Protein AF-A0A1E4SYC9-F1 (afdb_monomer_lite)

Foldseek 3Di:
DDLCVVVVVLVVLLVVLVVVLVVLDLVVQCVVCVPDDSVVSVVVSVVVSVCSNVVSNVVVVVVCVVVVVSVVSSVVVVVVVVVVCCVVVCVPDDDDDDPPPPDPVVDDPVNVVVVVVVVVVVVVVVVVVVVVVVVVVVVVVVVVVVVVVVVVVVVVVVVVPPVVVVVVVVVVPPDPVVVVVVVVVVD

Radius of gyration: 47.05 Å; chains: 1; bounding box: 114×68×119 Å

InterPro domains:
  IPR007128 Nuclear MIS12/MIND complex subunit PMF1/Nnf1 [PF03980] (40-148)
  IPR007128 Nuclear MIS12/MIND complex subunit PMF1/Nnf1 [PTHR15459] (5-149)

Structure (mmCIF, N/CA/C/O backbone):
data_AF-A0A1E4SYC9-F1
#
_entry.id   AF-A0A1E4SYC9-F1
#
loop_
_atom_site.group_PDB
_atom_site.id
_atom_site.type_symbol
_atom_site.label_atom_id
_atom_site.label_alt_id
_atom_site.label_comp_id
_atom_site.label_asym_id
_atom_site.label_entity_id
_atom_site.label_seq_id
_atom_site.pdbx_PDB_ins_code
_atom_site.Cartn_x
_atom_site.Cartn_y
_atom_site.Cartn_z
_atom_site.occupancy
_atom_site.B_iso_or_equiv
_atom_site.auth_seq_id
_atom_site.auth_comp_id
_atom_site.auth_asym_id
_atom_site.auth_atom_id
_atom_site.pdbx_PDB_model_num
ATOM 1 N N . MET A 1 1 ? 12.824 -0.976 0.649 1.00 59.19 1 MET A N 1
ATOM 2 C CA . MET A 1 1 ? 11.800 0.059 0.850 1.00 59.19 1 MET A CA 1
ATOM 3 C C . MET A 1 1 ? 10.741 -0.484 1.787 1.00 59.19 1 MET A C 1
ATOM 5 O O . MET A 1 1 ? 10.406 -1.655 1.663 1.00 59.19 1 MET A O 1
ATOM 9 N N . THR A 1 2 ? 10.317 0.288 2.783 1.00 74.88 2 THR A N 1
ATOM 10 C CA . THR A 1 2 ? 9.379 -0.169 3.819 1.00 74.88 2 THR A CA 1
ATOM 11 C C . THR A 1 2 ? 8.027 0.484 3.606 1.00 74.88 2 THR A C 1
ATOM 13 O O . THR A 1 2 ? 7.901 1.685 3.822 1.00 74.88 2 THR A O 1
ATOM 16 N N . HIS A 1 3 ? 7.032 -0.311 3.223 1.00 86.38 3 HIS A N 1
ATOM 17 C CA . HIS A 1 3 ? 5.637 0.118 3.199 1.00 86.38 3 HIS A CA 1
ATOM 18 C C . HIS A 1 3 ? 5.125 0.177 4.638 1.00 86.38 3 HIS A C 1
ATOM 20 O O . HIS A 1 3 ? 5.130 -0.830 5.348 1.00 86.38 3 HIS A O 1
ATOM 26 N N . ILE A 1 4 ? 4.754 1.369 5.098 1.00 92.00 4 ILE A N 1
ATOM 27 C CA . ILE A 1 4 ? 4.404 1.615 6.506 1.00 92.00 4 I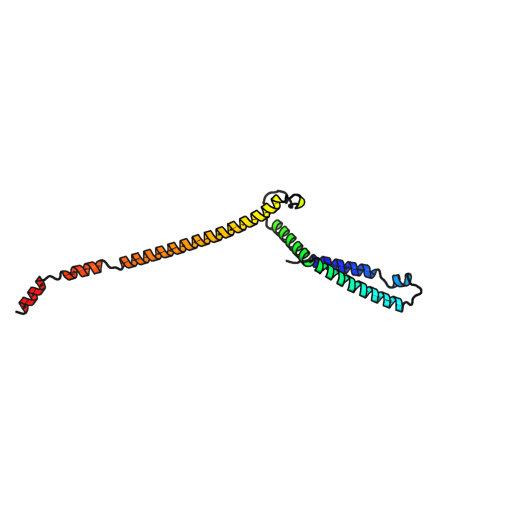LE A CA 1
ATOM 28 C C . ILE A 1 4 ? 2.983 2.142 6.665 1.00 92.00 4 ILE A C 1
ATOM 30 O O . ILE A 1 4 ? 2.400 2.020 7.746 1.00 92.00 4 ILE A O 1
ATOM 34 N N . ARG A 1 5 ? 2.404 2.730 5.612 1.00 91.31 5 ARG A N 1
ATOM 35 C CA . ARG A 1 5 ? 1.109 3.413 5.706 1.00 91.31 5 ARG A CA 1
ATOM 36 C C . ARG A 1 5 ? -0.053 2.462 5.869 1.00 91.31 5 ARG A C 1
ATOM 38 O O . ARG A 1 5 ? -0.898 2.719 6.723 1.00 91.31 5 ARG A O 1
ATOM 45 N N . PHE A 1 6 ? -0.102 1.385 5.089 1.00 94.69 6 PHE A N 1
ATOM 46 C CA . PHE A 1 6 ? -1.179 0.407 5.218 1.00 94.69 6 PHE A CA 1
ATOM 47 C C . PHE A 1 6 ? -1.168 -0.239 6.608 1.00 94.69 6 PHE A C 1
ATOM 49 O O . PHE A 1 6 ? -2.186 -0.238 7.295 1.00 94.69 6 PHE A O 1
ATOM 56 N N . ASP A 1 7 ? 0.004 -0.671 7.077 1.00 93.25 7 ASP A N 1
ATOM 57 C CA . ASP A 1 7 ? 0.173 -1.233 8.419 1.00 93.25 7 ASP A CA 1
ATOM 58 C C . ASP A 1 7 ? -0.198 -0.232 9.522 1.00 93.25 7 ASP A C 1
ATOM 60 O O . ASP A 1 7 ? -0.810 -0.596 10.528 1.00 93.25 7 ASP A O 1
ATOM 64 N N . GLY A 1 8 ? 0.174 1.041 9.360 1.00 94.38 8 GLY A N 1
ATOM 65 C CA . GLY A 1 8 ? -0.201 2.109 10.284 1.00 94.38 8 GLY A CA 1
ATOM 66 C C . GLY A 1 8 ? -1.711 2.350 10.314 1.00 94.38 8 GLY A C 1
ATOM 67 O O . GLY A 1 8 ? -2.295 2.488 11.391 1.00 94.38 8 GLY A O 1
ATOM 68 N N . PHE A 1 9 ? -2.347 2.351 9.145 1.00 94.44 9 PHE A N 1
ATOM 69 C CA . PHE A 1 9 ? -3.789 2.511 8.998 1.00 94.44 9 PHE A CA 1
ATOM 70 C C . PHE A 1 9 ? -4.559 1.345 9.629 1.00 94.44 9 PHE A C 1
ATOM 72 O O . PHE A 1 9 ? -5.467 1.574 10.430 1.00 94.44 9 PHE A O 1
ATOM 79 N N . ASP A 1 10 ? -4.150 0.105 9.355 1.00 94.62 10 ASP A N 1
ATOM 80 C CA . ASP A 1 10 ? -4.766 -1.086 9.940 1.00 94.62 10 ASP A CA 1
ATOM 81 C C . ASP A 1 10 ? -4.625 -1.107 11.471 1.00 94.62 10 ASP A C 1
ATOM 83 O O . ASP A 1 10 ? -5.594 -1.330 12.205 1.00 94.62 10 ASP A O 1
ATOM 87 N N . LYS A 1 11 ? -3.440 -0.768 11.994 1.00 94.94 11 LYS A N 1
ATOM 88 C CA . LYS A 1 11 ? -3.227 -0.627 13.444 1.00 94.94 11 LYS A CA 1
ATOM 89 C C . LYS A 1 11 ? -4.136 0.436 14.054 1.00 94.94 11 LYS A C 1
ATOM 91 O O . LYS A 1 11 ? -4.683 0.209 15.134 1.00 94.94 11 LYS A O 1
ATOM 96 N N . ALA A 1 12 ? -4.319 1.574 13.386 1.00 95.19 12 ALA A N 1
ATOM 97 C CA . ALA A 1 12 ? -5.196 2.639 13.860 1.00 95.19 12 ALA A CA 1
ATOM 98 C C . ALA A 1 12 ? -6.671 2.200 13.893 1.00 95.19 12 ALA A C 1
ATOM 100 O O . ALA A 1 12 ? -7.352 2.436 14.894 1.00 95.19 12 ALA A O 1
ATOM 101 N N . ALA A 1 13 ? -7.150 1.506 12.856 1.00 93.94 13 ALA A N 1
ATOM 102 C CA . ALA A 1 13 ? -8.512 0.971 12.796 1.00 93.94 13 ALA A CA 1
ATOM 103 C C . ALA A 1 13 ? -8.770 -0.076 13.896 1.00 93.94 13 ALA A C 1
ATOM 105 O O . ALA A 1 13 ? -9.768 -0.007 14.627 1.00 93.94 13 ALA A O 1
ATOM 106 N N . ASN A 1 14 ? -7.827 -1.001 14.085 1.00 93.81 14 ASN A N 1
ATOM 107 C CA . ASN A 1 14 ? -7.877 -1.996 15.155 1.00 93.81 14 ASN A CA 1
ATOM 108 C C . ASN A 1 14 ? -7.869 -1.339 16.540 1.00 93.81 14 ASN A C 1
ATOM 110 O O . ASN A 1 14 ? -8.665 -1.695 17.413 1.00 93.81 14 ASN A O 1
ATOM 114 N N . TYR A 1 15 ? -7.011 -0.339 16.743 1.00 94.81 15 TYR A N 1
ATOM 115 C CA . TYR A 1 15 ? -6.951 0.405 17.994 1.00 94.81 15 TYR A CA 1
ATOM 116 C C . TYR A 1 15 ? -8.263 1.142 18.289 1.00 94.81 15 TYR A C 1
ATOM 118 O O . TYR A 1 15 ? -8.784 1.024 19.399 1.00 94.81 15 TYR A O 1
ATOM 126 N N . ALA A 1 16 ? -8.830 1.849 17.308 1.00 94.12 16 ALA A N 1
ATOM 127 C CA . ALA A 1 16 ? -10.107 2.545 17.458 1.00 94.12 16 ALA A CA 1
ATOM 128 C C . ALA A 1 16 ? -11.228 1.575 17.861 1.00 94.12 16 ALA A C 1
ATOM 130 O O . ALA A 1 16 ? -11.942 1.828 18.830 1.00 94.12 16 ALA A O 1
ATOM 131 N N . THR A 1 17 ? -11.299 0.413 17.208 1.00 93.38 17 THR A N 1
ATOM 132 C CA . THR A 1 17 ? -12.269 -0.646 17.531 1.00 93.38 17 THR A CA 1
ATOM 133 C C . THR A 1 17 ? -12.130 -1.122 18.975 1.00 93.38 17 THR A C 1
ATOM 135 O O . THR A 1 17 ? -13.120 -1.224 19.699 1.00 93.38 17 THR A O 1
ATOM 138 N N . LEU A 1 18 ? -10.900 -1.364 19.438 1.00 92.12 18 LEU A N 1
ATOM 139 C CA . LEU A 1 18 ? -10.650 -1.763 20.825 1.00 92.12 18 LEU A CA 1
ATOM 140 C C . LEU A 1 18 ? -11.066 -0.676 21.823 1.00 92.12 18 LEU A C 1
ATOM 142 O O . LEU A 1 18 ? -11.602 -1.003 22.880 1.00 92.12 18 LEU A O 1
ATOM 146 N N . GLN A 1 19 ? -10.842 0.601 21.511 1.00 93.94 19 GLN A N 1
ATOM 147 C CA . GLN A 1 19 ? -11.263 1.703 22.381 1.00 93.94 19 GLN A CA 1
ATOM 148 C C . GLN A 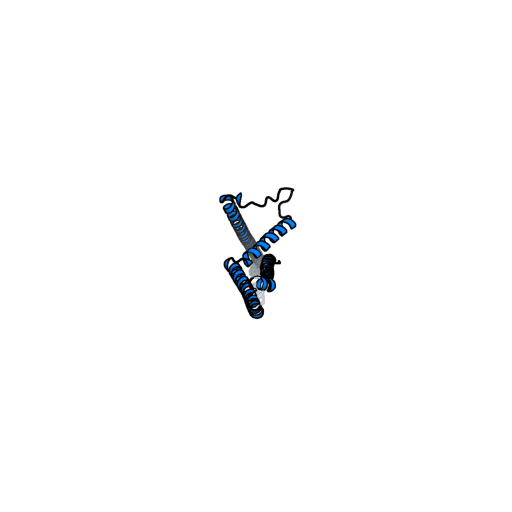1 19 ? -12.787 1.845 22.434 1.00 93.94 19 GLN A C 1
ATOM 150 O O . GLN A 1 19 ? -13.336 2.041 23.517 1.00 93.94 19 GLN A O 1
ATOM 155 N N . THR A 1 20 ? -13.484 1.662 21.312 1.00 92.06 20 THR A N 1
ATOM 156 C CA . THR A 1 20 ? -14.953 1.630 21.279 1.00 92.06 20 THR A CA 1
ATOM 157 C C . THR A 1 20 ? -15.502 0.467 22.103 1.00 92.06 20 THR A C 1
ATOM 159 O O . THR A 1 20 ? -16.408 0.653 22.911 1.00 92.06 20 THR A O 1
ATOM 162 N N . ILE A 1 21 ? -14.917 -0.724 21.966 1.00 91.56 21 ILE A N 1
ATOM 163 C CA . ILE A 1 21 ? -15.329 -1.916 22.717 1.00 91.56 21 ILE A CA 1
ATOM 164 C C . ILE A 1 21 ? -15.122 -1.734 24.225 1.00 91.56 21 ILE A C 1
ATOM 166 O O . ILE A 1 21 ? -15.968 -2.156 25.006 1.00 91.56 21 ILE A O 1
ATOM 170 N N . LYS A 1 22 ? -14.044 -1.069 24.659 1.00 88.94 22 LYS A N 1
ATOM 171 C CA . LYS A 1 22 ? -13.796 -0.802 26.089 1.00 88.94 22 LYS A CA 1
ATOM 172 C C . LYS A 1 22 ? -14.908 0.008 26.757 1.00 88.94 22 LYS A C 1
ATOM 174 O O . LYS A 1 22 ? -15.126 -0.157 27.954 1.00 88.94 22 LYS A O 1
ATOM 179 N N . GLN A 1 23 ? -15.612 0.856 26.007 1.00 88.06 23 GLN A N 1
ATOM 180 C CA . GLN A 1 23 ? -16.752 1.615 26.529 1.00 88.06 23 GLN A CA 1
ATOM 181 C C . GLN A 1 23 ? -17.976 0.725 26.798 1.00 88.06 23 GLN A C 1
ATOM 183 O O . GLN A 1 23 ? -18.811 1.059 27.637 1.00 88.06 23 GLN A O 1
ATOM 188 N N . LEU A 1 24 ? -18.068 -0.444 26.153 1.00 86.00 24 LEU A N 1
ATOM 189 C CA . LEU A 1 24 ? -19.118 -1.445 26.373 1.00 86.00 24 LEU A CA 1
ATOM 190 C C . LEU A 1 24 ? -18.813 -2.314 27.601 1.00 86.00 24 LEU A C 1
ATOM 192 O O . LEU A 1 24 ? -18.846 -3.542 27.544 1.00 86.00 24 LEU A O 1
ATOM 196 N N . SER A 1 25 ? -18.489 -1.675 28.722 1.00 87.81 25 SER A N 1
ATOM 197 C CA . SER A 1 25 ? -18.121 -2.378 29.946 1.00 87.81 25 SER A CA 1
ATOM 198 C C . SER A 1 25 ? -19.329 -3.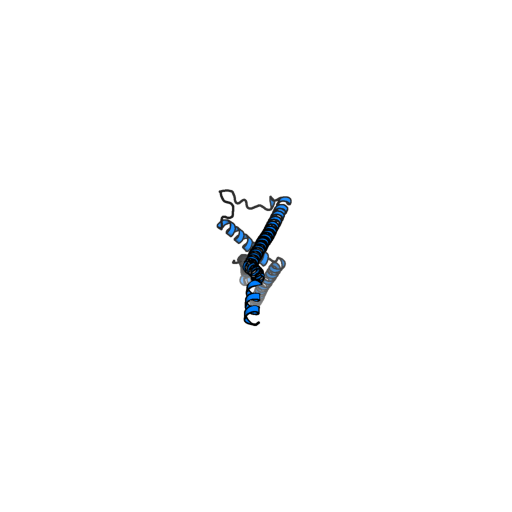042 30.619 1.00 87.81 25 SER A C 1
ATOM 200 O O . SER A 1 25 ? -20.465 -2.562 30.535 1.00 87.81 25 SER A O 1
ATOM 202 N N . LEU A 1 26 ? -19.078 -4.128 31.355 1.00 88.69 26 LEU A N 1
ATOM 203 C CA . LEU A 1 26 ? -20.121 -4.824 32.109 1.00 88.69 26 LEU A CA 1
ATOM 204 C C . LEU A 1 26 ? -20.799 -3.918 33.153 1.00 88.69 26 LEU A C 1
ATOM 206 O O . LEU A 1 26 ? -21.991 -4.073 33.412 1.00 88.69 26 LEU A O 1
ATOM 210 N N . SER A 1 27 ? -20.079 -2.962 33.749 1.00 89.50 27 SER A N 1
ATOM 211 C CA . SER A 1 27 ? -20.667 -2.014 34.708 1.00 89.50 27 SER A CA 1
ATOM 212 C C . SER A 1 27 ? -21.679 -1.087 34.036 1.00 89.50 27 SER A C 1
ATOM 214 O O . SER A 1 27 ? -22.761 -0.878 34.584 1.00 89.50 27 SER A O 1
ATOM 216 N N . THR A 1 28 ? -21.382 -0.614 32.822 1.00 87.25 28 THR A N 1
ATOM 217 C CA . THR A 1 28 ? -22.326 0.157 32.004 1.00 87.25 28 THR A CA 1
ATOM 218 C C . THR A 1 28 ? -23.580 -0.670 31.716 1.00 87.25 28 THR A C 1
ATOM 220 O O . THR A 1 28 ? -24.691 -0.206 31.963 1.00 87.25 28 THR A O 1
ATOM 223 N N . PHE A 1 29 ? -23.425 -1.937 31.319 1.00 88.50 29 PHE A N 1
ATOM 224 C CA . PHE A 1 29 ? -24.557 -2.845 31.087 1.00 88.50 29 PHE A CA 1
ATOM 225 C C . PHE A 1 29 ? -25.415 -3.060 32.339 1.00 88.50 29 PHE A C 1
ATOM 227 O O . PHE A 1 29 ? -26.638 -2.959 32.266 1.00 88.50 29 PHE A O 1
ATOM 234 N N . LYS A 1 30 ? -24.794 -3.290 33.500 1.00 91.25 30 LYS A N 1
ATOM 235 C CA . LYS A 1 30 ? -25.511 -3.433 34.777 1.00 91.25 30 LYS A CA 1
ATOM 236 C C . LYS A 1 30 ? -26.287 -2.173 35.157 1.00 91.25 30 LYS A C 1
ATOM 238 O O . LYS A 1 30 ? -27.399 -2.286 35.659 1.00 91.25 30 LYS A O 1
ATOM 243 N N . SER A 1 31 ? -25.730 -0.987 34.899 1.00 91.19 31 SER A N 1
ATOM 244 C CA . SER A 1 31 ? -26.423 0.278 35.176 1.00 91.19 31 SER A CA 1
ATOM 245 C C . SER A 1 31 ? -27.640 0.507 34.276 1.00 91.19 31 SER A C 1
ATOM 247 O O . SER A 1 31 ? -28.648 1.032 34.740 1.00 91.19 31 SER A O 1
ATOM 249 N N . CYS A 1 32 ? -27.577 0.077 33.012 1.00 91.12 32 CYS A N 1
ATOM 250 C CA . CYS A 1 32 ? -28.678 0.223 32.059 1.00 91.12 32 CYS A CA 1
ATOM 251 C C . CYS A 1 32 ? -29.764 -0.852 32.225 1.00 91.12 32 CYS A C 1
ATOM 253 O O . CYS A 1 32 ? -30.922 -0.598 31.904 1.00 91.12 32 CYS A O 1
ATOM 255 N N . TYR A 1 33 ? -29.407 -2.035 32.734 1.00 92.62 33 TYR A N 1
ATOM 256 C CA . TYR A 1 33 ? -30.307 -3.185 32.865 1.00 92.62 33 TYR A CA 1
ATOM 257 C C . TYR A 1 33 ? -30.301 -3.774 34.290 1.00 92.62 33 TYR A C 1
ATOM 259 O O . TYR A 1 33 ? -29.966 -4.945 34.472 1.00 92.62 33 TYR A O 1
ATOM 267 N N . PRO A 1 34 ? -30.700 -3.004 35.321 1.00 91.50 34 PRO A N 1
ATOM 268 C CA . PRO A 1 34 ? -30.537 -3.399 36.725 1.00 91.50 34 PRO A CA 1
ATOM 269 C C . PRO A 1 34 ? -31.392 -4.604 37.153 1.00 91.50 34 PRO A C 1
ATOM 271 O O . PRO A 1 34 ? -31.096 -5.238 38.160 1.00 91.50 34 PRO A O 1
ATOM 274 N N . PHE A 1 35 ? -32.452 -4.925 36.407 1.00 93.50 35 PHE A N 1
ATOM 275 C CA . PHE A 1 35 ? -33.389 -6.006 36.736 1.00 93.50 35 PHE A CA 1
ATOM 276 C C . PHE A 1 35 ? -33.008 -7.367 36.131 1.00 93.50 35 PHE A C 1
ATOM 278 O O . PHE A 1 35 ? -33.679 -8.362 36.398 1.00 93.50 35 PHE A O 1
ATOM 285 N N . ILE A 1 36 ? -31.965 -7.423 35.297 1.00 91.88 36 ILE A N 1
ATOM 286 C CA . ILE A 1 36 ? -31.512 -8.661 34.650 1.00 91.88 36 ILE A CA 1
ATOM 287 C C . ILE A 1 36 ? -30.421 -9.315 35.505 1.00 91.88 36 ILE A C 1
ATOM 289 O O . ILE A 1 36 ? -29.601 -8.635 36.122 1.00 91.88 36 ILE A O 1
ATOM 293 N N . ASN A 1 37 ? -30.392 -10.652 35.527 1.00 93.19 37 ASN A N 1
ATOM 294 C CA . ASN A 1 37 ? -29.324 -11.403 36.183 1.00 93.19 37 ASN A CA 1
ATOM 295 C C . ASN A 1 37 ? -27.944 -10.995 35.620 1.00 93.19 37 ASN A C 1
ATOM 297 O O . ASN A 1 37 ? -27.730 -10.944 34.407 1.00 93.19 37 ASN A O 1
ATOM 301 N N . THR A 1 38 ? -27.001 -10.739 36.530 1.00 90.31 38 THR A N 1
ATOM 302 C CA . THR A 1 38 ? -25.602 -10.422 36.226 1.00 90.31 38 THR A CA 1
ATOM 303 C C . THR A 1 38 ? -24.934 -11.460 35.325 1.00 90.31 38 THR A C 1
ATOM 305 O O . THR A 1 38 ? -24.219 -11.060 34.410 1.00 90.31 38 THR A O 1
ATOM 308 N N . ASP A 1 39 ? -25.180 -12.753 35.535 1.00 91.38 39 ASP A N 1
ATOM 309 C CA . ASP A 1 39 ? -24.543 -13.823 34.756 1.00 91.38 39 ASP A CA 1
ATOM 310 C C . ASP A 1 39 ? -25.008 -13.788 33.295 1.00 91.38 39 ASP A C 1
ATOM 312 O O . ASP A 1 39 ? -24.207 -13.876 32.366 1.00 91.38 39 ASP A O 1
ATOM 316 N N . THR A 1 40 ? -26.306 -13.555 33.082 1.00 92.00 40 THR A N 1
ATOM 317 C CA . THR A 1 40 ? -26.890 -13.387 31.745 1.00 92.00 40 THR A CA 1
ATOM 318 C C . THR A 1 40 ? -26.352 -12.135 31.051 1.00 92.00 40 THR A C 1
ATOM 320 O O . THR A 1 40 ? -26.038 -12.175 29.863 1.00 92.00 40 THR A O 1
ATOM 323 N N . LEU A 1 41 ? -26.211 -11.025 31.784 1.00 92.06 41 LEU A N 1
ATOM 324 C CA . LEU A 1 41 ? -25.629 -9.792 31.247 1.00 92.06 41 LEU A CA 1
ATOM 325 C C . LEU A 1 41 ? -24.152 -9.956 30.889 1.00 92.06 41 LEU A C 1
ATOM 327 O O . LEU A 1 41 ? -23.710 -9.400 29.888 1.00 92.06 41 LEU A O 1
ATOM 331 N N . GLN A 1 42 ? -23.392 -10.704 31.687 1.00 92.94 42 GLN A N 1
ATOM 332 C CA . GLN A 1 42 ? -21.984 -10.974 31.423 1.00 92.94 42 GLN A CA 1
ATOM 333 C C . GLN A 1 42 ? -21.806 -11.830 30.170 1.00 92.94 42 GLN A C 1
ATOM 335 O O . GLN A 1 42 ? -20.979 -11.497 29.322 1.00 92.94 42 GLN A O 1
ATOM 340 N N . GLU A 1 43 ? -22.612 -12.878 30.018 1.00 92.94 43 GLU A N 1
ATOM 341 C CA . GLU A 1 43 ? -22.593 -13.717 28.822 1.00 92.94 43 GLU A CA 1
ATOM 342 C C . GLU A 1 43 ? -22.944 -12.907 27.565 1.00 92.94 43 GLU A C 1
ATOM 344 O O . GLU A 1 43 ? -22.205 -12.919 26.580 1.00 92.94 43 GLU A O 1
ATOM 349 N N . LEU A 1 44 ? -24.011 -12.104 27.623 1.00 92.50 44 LEU A N 1
ATOM 350 C CA . LEU A 1 44 ? -24.422 -11.253 26.505 1.00 92.50 44 LEU A CA 1
ATOM 351 C C . LEU A 1 44 ? -23.373 -10.180 26.175 1.00 92.50 44 LEU A C 1
ATOM 353 O O . LEU A 1 44 ? -23.110 -9.914 25.002 1.00 92.50 44 LEU A O 1
ATOM 357 N N . ASN A 1 45 ? -22.741 -9.584 27.188 1.00 92.81 45 ASN A N 1
ATOM 358 C CA . ASN A 1 45 ? -21.665 -8.615 26.997 1.00 92.81 45 ASN A CA 1
ATOM 359 C C . ASN A 1 45 ? -20.452 -9.256 26.304 1.00 92.81 45 ASN A C 1
ATOM 361 O O . ASN A 1 45 ? -19.948 -8.701 25.330 1.00 92.81 45 ASN A O 1
ATOM 365 N N . ASN A 1 46 ? -20.039 -10.453 26.725 1.00 93.12 46 ASN A N 1
ATOM 366 C CA . ASN A 1 46 ? -18.942 -11.191 26.095 1.00 93.12 46 ASN A CA 1
ATOM 367 C C . ASN A 1 46 ? -19.246 -11.553 24.635 1.00 93.12 46 ASN A C 1
ATOM 369 O O . ASN A 1 46 ? -18.389 -11.380 23.759 1.00 93.12 46 ASN A O 1
ATOM 373 N N . GLN A 1 47 ? -20.467 -12.018 24.356 1.00 93.88 47 GLN A N 1
ATOM 374 C CA . GLN A 1 47 ? -20.915 -12.324 22.996 1.00 93.88 47 GLN A CA 1
ATOM 375 C C . GLN A 1 47 ? -20.917 -11.074 22.118 1.00 93.88 47 GLN A C 1
ATOM 377 O O . GLN A 1 47 ? -20.385 -11.105 21.009 1.00 93.88 47 GLN A O 1
ATOM 382 N N . LEU A 1 48 ? -21.436 -9.954 22.627 1.00 93.38 48 LEU A N 1
ATOM 383 C CA . LEU A 1 48 ? -21.452 -8.684 21.909 1.00 93.38 48 LEU A CA 1
ATOM 384 C C . LEU A 1 48 ? -20.036 -8.186 21.603 1.00 93.38 48 LEU A C 1
ATOM 386 O O . LEU A 1 48 ? -19.759 -7.797 20.470 1.00 93.38 48 LEU A O 1
ATOM 390 N N . ILE A 1 49 ? -19.132 -8.222 22.586 1.00 93.69 49 ILE A N 1
ATOM 391 C CA . ILE A 1 49 ? -17.729 -7.824 22.416 1.00 93.69 49 ILE A CA 1
ATOM 392 C C . ILE A 1 49 ? -17.059 -8.676 21.334 1.00 93.69 49 ILE A C 1
ATOM 394 O O . ILE A 1 49 ? -16.401 -8.144 20.437 1.00 93.69 49 ILE A O 1
ATOM 398 N N . THR A 1 50 ? -17.251 -9.994 21.396 1.00 93.38 50 THR A N 1
ATOM 399 C CA . THR A 1 50 ? -16.668 -10.944 20.440 1.00 93.38 50 THR A CA 1
ATOM 400 C C . THR A 1 50 ? -17.211 -10.714 19.035 1.00 93.38 50 THR A C 1
ATOM 402 O O . THR A 1 50 ? -16.439 -10.609 18.080 1.00 93.38 50 THR A O 1
ATOM 405 N N . PHE A 1 51 ? -18.531 -10.569 18.915 1.00 94.44 51 PHE A N 1
ATOM 406 C CA . PHE A 1 51 ? -19.208 -10.298 17.655 1.00 94.44 51 PHE A CA 1
ATOM 407 C C . PHE A 1 51 ? -18.733 -8.984 17.035 1.00 94.44 51 PHE A C 1
ATOM 409 O O . PHE A 1 51 ? -18.295 -8.980 15.887 1.00 94.44 51 PHE A O 1
ATOM 416 N N . MET A 1 52 ? -18.746 -7.887 17.798 1.00 93.31 52 MET A N 1
ATOM 417 C CA . MET A 1 52 ? -18.323 -6.568 17.319 1.00 93.31 52 MET A CA 1
ATOM 418 C C . MET A 1 52 ? -16.867 -6.583 16.865 1.00 93.31 52 MET A C 1
ATOM 420 O O . MET A 1 52 ? -16.563 -6.057 15.797 1.00 93.31 52 MET A O 1
ATOM 424 N N . LYS A 1 53 ? -15.971 -7.226 17.622 1.00 93.62 53 LYS A N 1
ATOM 425 C CA . LYS A 1 53 ? -14.560 -7.343 17.241 1.00 93.62 53 LYS A CA 1
ATOM 426 C C . LYS A 1 53 ? -14.396 -8.122 15.938 1.00 93.62 53 LYS A C 1
ATOM 428 O O . LYS A 1 53 ? -13.747 -7.633 15.019 1.00 93.62 53 LYS A O 1
ATOM 433 N N . SER A 1 54 ? -14.993 -9.311 15.853 1.00 93.62 54 SER A N 1
ATOM 434 C CA . SER A 1 54 ? -14.865 -10.177 14.679 1.00 93.62 54 SER A CA 1
ATOM 435 C C . SER A 1 54 ? -15.463 -9.527 13.436 1.00 93.62 54 SER A C 1
ATOM 437 O O . SER A 1 54 ? -14.809 -9.479 12.398 1.00 93.62 54 SER A O 1
ATOM 439 N N . LYS A 1 55 ? -16.687 -8.999 13.540 1.00 95.25 55 LYS A N 1
ATOM 440 C CA . LYS A 1 55 ? -17.383 -8.408 12.398 1.00 95.25 55 LYS A CA 1
ATOM 441 C C . LYS A 1 55 ? -16.755 -7.104 11.943 1.00 95.25 55 LYS A C 1
ATOM 443 O O . LYS A 1 55 ? -16.677 -6.891 10.742 1.00 95.25 55 LYS A O 1
ATOM 448 N N . SER A 1 56 ? -16.256 -6.268 12.852 1.00 94.31 56 SER A N 1
ATOM 449 C CA . SER A 1 56 ? -15.566 -5.036 12.445 1.00 94.31 56 SER A CA 1
ATOM 450 C C . SER A 1 56 ? -14.303 -5.349 11.644 1.00 94.31 56 SER A C 1
ATOM 452 O O . SER A 1 56 ? -14.125 -4.796 10.566 1.00 94.31 56 SER A O 1
ATOM 454 N N . ILE A 1 57 ? -13.470 -6.285 12.117 1.00 92.44 57 ILE A N 1
ATOM 455 C CA . ILE A 1 57 ? -12.242 -6.694 11.410 1.00 92.44 57 ILE A CA 1
ATOM 456 C C . ILE A 1 57 ? -12.573 -7.297 10.039 1.00 92.44 57 ILE A C 1
ATOM 458 O O . ILE A 1 57 ? -11.952 -6.940 9.043 1.00 92.44 57 ILE A O 1
ATOM 462 N N . GLU A 1 58 ? -13.575 -8.175 9.971 1.00 95.38 58 GLU A N 1
ATOM 463 C CA . GLU A 1 58 ? -14.039 -8.767 8.712 1.00 95.38 58 GLU A CA 1
ATOM 464 C C . GLU A 1 58 ? -14.488 -7.692 7.713 1.00 95.38 58 GLU A C 1
ATOM 466 O O . GLU A 1 58 ? -14.064 -7.704 6.561 1.00 95.38 58 GLU A O 1
ATOM 471 N N . GLN A 1 59 ? -15.296 -6.727 8.158 1.00 95.06 59 GLN A N 1
ATOM 472 C CA . GLN A 1 59 ? -15.775 -5.644 7.300 1.00 95.06 59 GLN A CA 1
ATOM 473 C C . GLN A 1 59 ? -14.650 -4.701 6.863 1.00 95.06 59 GLN A C 1
ATOM 475 O O . GLN A 1 59 ? -14.637 -4.268 5.713 1.00 95.06 59 GLN A O 1
ATOM 480 N N . PHE A 1 60 ? -13.680 -4.405 7.731 1.00 95.38 60 PHE A N 1
ATOM 481 C CA . PHE A 1 60 ? -12.514 -3.619 7.333 1.00 95.38 60 PHE A CA 1
ATOM 482 C C . PHE A 1 60 ? -11.699 -4.326 6.256 1.00 95.38 60 PHE A C 1
ATOM 484 O O . PHE A 1 60 ? -11.389 -3.701 5.247 1.00 95.38 60 PHE A O 1
ATOM 491 N N . ASN A 1 61 ? -11.432 -5.624 6.413 1.00 93.94 61 ASN A N 1
ATOM 492 C CA . ASN A 1 61 ? -10.698 -6.394 5.410 1.00 93.94 61 ASN A CA 1
ATOM 493 C C . ASN A 1 61 ? -11.410 -6.391 4.053 1.00 93.94 61 ASN A C 1
ATOM 495 O O . ASN A 1 61 ? -10.765 -6.147 3.036 1.00 93.94 61 ASN A O 1
ATOM 499 N N . LEU A 1 62 ? -12.736 -6.560 4.037 1.00 96.12 62 LEU A N 1
ATOM 500 C CA . LEU A 1 62 ? -13.523 -6.453 2.805 1.00 96.12 62 LEU A CA 1
ATOM 501 C C . LEU A 1 62 ? -13.370 -5.073 2.153 1.00 96.12 62 LEU A C 1
ATOM 503 O O . LEU A 1 62 ? -13.098 -4.983 0.961 1.00 96.12 62 LEU A O 1
ATOM 507 N N . ILE A 1 63 ? -13.454 -3.991 2.931 1.00 95.00 63 ILE A N 1
ATOM 508 C CA . ILE A 1 63 ? -13.253 -2.627 2.416 1.00 95.00 63 ILE A CA 1
ATOM 509 C C . ILE A 1 63 ? -11.830 -2.442 1.868 1.00 95.00 63 ILE A C 1
ATOM 511 O O . ILE A 1 63 ? -11.638 -1.759 0.856 1.00 95.00 63 ILE A O 1
ATOM 515 N N . TYR A 1 64 ? -10.823 -3.015 2.533 1.00 96.00 64 TYR A N 1
ATOM 516 C CA . TYR A 1 64 ? -9.430 -2.929 2.097 1.00 96.00 64 TYR A CA 1
ATOM 517 C C . TYR A 1 64 ? -9.236 -3.611 0.742 1.00 96.00 64 TYR A C 1
ATOM 519 O O . TYR A 1 64 ? -8.574 -3.038 -0.127 1.00 96.00 64 TYR A O 1
ATOM 527 N N . GLU A 1 65 ? -9.840 -4.785 0.553 1.00 95.75 65 GLU A N 1
ATOM 528 C CA . GLU A 1 65 ? -9.819 -5.537 -0.703 1.00 95.75 65 GLU A CA 1
ATOM 529 C C . GLU A 1 65 ? -10.609 -4.819 -1.803 1.00 95.75 65 GLU A C 1
ATOM 531 O O . GLU A 1 65 ? -10.054 -4.525 -2.860 1.00 95.75 65 GLU A O 1
ATOM 536 N N . GLU A 1 66 ? -11.861 -4.432 -1.545 1.00 96.25 66 GLU A N 1
ATOM 537 C CA . GLU A 1 66 ? -12.725 -3.747 -2.518 1.00 96.25 66 GLU A CA 1
ATOM 538 C C . GLU A 1 66 ? -12.086 -2.473 -3.079 1.00 96.25 66 GLU A C 1
ATOM 540 O O . GLU A 1 66 ? -12.221 -2.152 -4.263 1.00 96.25 66 GLU A O 1
ATOM 545 N N . ARG A 1 67 ? -11.381 -1.717 -2.231 1.00 94.19 67 ARG A N 1
ATOM 546 C CA . ARG A 1 67 ? -10.748 -0.453 -2.631 1.00 94.19 67 ARG A CA 1
ATOM 547 C C . ARG A 1 67 ? -9.308 -0.608 -3.101 1.00 94.19 67 ARG A C 1
ATOM 549 O O . ARG A 1 67 ? -8.732 0.403 -3.529 1.00 94.19 67 ARG A O 1
ATOM 556 N N . ASN A 1 68 ? -8.753 -1.820 -3.037 1.00 94.06 68 ASN A N 1
ATOM 557 C CA . ASN A 1 68 ? -7.331 -2.110 -3.223 1.00 94.06 68 ASN A CA 1
ATOM 558 C C . ASN A 1 68 ? -6.455 -1.160 -2.393 1.00 94.06 68 ASN A C 1
ATOM 560 O O . ASN A 1 68 ? -5.512 -0.548 -2.894 1.00 94.06 68 ASN A O 1
ATOM 564 N N . LEU A 1 69 ? -6.828 -0.967 -1.126 1.00 93.81 69 LEU A N 1
ATOM 565 C CA . LEU A 1 69 ? -6.264 0.086 -0.286 1.00 93.81 69 LEU A CA 1
ATOM 566 C C . LEU A 1 69 ? -4.776 -0.137 -0.018 1.00 93.81 69 LEU A C 1
ATOM 568 O O . LEU A 1 69 ? -4.013 0.823 -0.030 1.00 93.81 69 LEU A O 1
ATOM 572 N N . LYS A 1 70 ? -4.376 -1.398 0.173 1.00 93.25 70 LYS A N 1
ATOM 573 C CA . LYS A 1 70 ? -2.978 -1.774 0.379 1.00 93.25 70 LYS A CA 1
ATOM 574 C C . LYS A 1 70 ? -2.104 -1.316 -0.784 1.00 93.25 70 LYS A C 1
ATOM 576 O O . LYS A 1 70 ? -1.219 -0.503 -0.580 1.00 93.25 70 LYS A O 1
ATOM 581 N N . LEU A 1 71 ? -2.447 -1.734 -2.002 1.00 93.50 71 LEU A N 1
ATOM 582 C CA . LEU A 1 71 ? -1.714 -1.357 -3.210 1.00 93.50 71 LEU A CA 1
ATOM 583 C C . LEU A 1 71 ? -1.609 0.165 -3.364 1.00 93.50 71 LEU A C 1
ATOM 585 O O . LEU A 1 71 ? -0.526 0.674 -3.600 1.00 93.50 71 LEU A O 1
ATOM 589 N N . LYS A 1 72 ? -2.700 0.908 -3.150 1.00 94.38 72 LYS A N 1
ATOM 590 C CA . LYS A 1 72 ? -2.682 2.376 -3.279 1.00 94.38 72 LYS A CA 1
ATOM 591 C C . LYS A 1 72 ? -1.829 3.076 -2.224 1.00 94.38 72 LYS A C 1
ATOM 593 O O . LYS A 1 72 ? -1.254 4.123 -2.502 1.00 94.38 72 LYS A O 1
ATOM 598 N N . LEU A 1 73 ? -1.812 2.562 -0.995 1.00 93.25 73 LEU A N 1
ATOM 599 C CA . LEU A 1 73 ? -0.993 3.126 0.077 1.00 93.25 73 LEU A CA 1
ATOM 600 C C . LEU A 1 73 ? 0.479 2.745 -0.084 1.00 93.25 73 LEU A C 1
ATOM 602 O O . LEU A 1 73 ? 1.333 3.574 0.218 1.00 93.25 73 LEU A O 1
ATOM 606 N N . ASP A 1 74 ? 0.755 1.552 -0.604 1.00 93.56 74 ASP A N 1
ATOM 607 C CA . ASP A 1 74 ? 2.102 1.102 -0.948 1.00 93.56 74 ASP A CA 1
ATOM 608 C C . ASP A 1 74 ? 2.656 1.943 -2.114 1.00 93.56 74 ASP A C 1
ATOM 610 O O . ASP A 1 74 ? 3.740 2.503 -1.990 1.00 93.56 74 ASP A O 1
ATOM 614 N N . GLU A 1 75 ? 1.869 2.160 -3.177 1.00 92.81 75 GLU A N 1
ATOM 615 C CA . GLU A 1 75 ? 2.203 3.073 -4.286 1.00 92.81 75 GLU A CA 1
ATOM 616 C C . GLU A 1 75 ? 2.424 4.516 -3.809 1.00 92.81 75 GLU A C 1
ATOM 618 O O . GLU A 1 75 ? 3.261 5.240 -4.344 1.00 92.81 75 GLU A O 1
ATOM 623 N N . LEU A 1 76 ? 1.669 4.967 -2.805 1.00 91.81 76 LEU A N 1
ATOM 624 C CA . LEU A 1 76 ? 1.869 6.288 -2.217 1.00 91.81 76 LEU A CA 1
ATOM 625 C C . LEU A 1 76 ? 3.191 6.370 -1.443 1.00 91.81 76 LEU A C 1
ATOM 627 O O . LEU A 1 76 ? 3.873 7.389 -1.537 1.00 91.81 76 LEU A O 1
ATOM 631 N N . ASP A 1 77 ? 3.546 5.333 -0.681 1.00 92.50 77 ASP A N 1
ATOM 632 C CA . ASP A 1 77 ? 4.857 5.245 -0.028 1.00 92.50 77 ASP A CA 1
ATOM 633 C C . ASP A 1 77 ? 5.984 5.257 -1.078 1.00 92.50 77 ASP A C 1
ATOM 635 O O . ASP A 1 77 ? 6.982 5.959 -0.892 1.00 92.50 77 ASP A O 1
ATOM 639 N N . ASP A 1 78 ? 5.771 4.586 -2.215 1.00 91.19 78 ASP A N 1
ATOM 640 C CA . ASP A 1 78 ? 6.677 4.597 -3.366 1.00 91.19 78 ASP A CA 1
ATOM 641 C C . ASP A 1 78 ? 6.878 6.003 -3.940 1.00 91.19 78 ASP A C 1
ATOM 643 O O . ASP A 1 78 ? 8.004 6.496 -4.035 1.00 91.19 78 ASP A O 1
ATOM 647 N N . LEU A 1 79 ? 5.783 6.708 -4.225 1.00 88.38 79 LEU A N 1
ATOM 648 C CA . LEU A 1 79 ? 5.818 8.076 -4.747 1.00 88.38 79 LEU A CA 1
ATOM 649 C C . LEU A 1 79 ? 6.496 9.069 -3.798 1.00 88.38 79 LEU A C 1
ATOM 651 O O . LEU A 1 79 ? 7.190 9.981 -4.251 1.00 88.38 79 LEU A O 1
ATOM 655 N N . ILE A 1 80 ? 6.284 8.924 -2.490 1.00 88.31 80 ILE A N 1
ATOM 656 C CA . ILE A 1 80 ? 6.874 9.823 -1.492 1.00 88.31 80 ILE A CA 1
ATOM 657 C C . ILE A 1 80 ? 8.378 9.627 -1.424 1.00 88.31 80 ILE A C 1
ATOM 659 O O . ILE A 1 80 ? 9.119 10.604 -1.469 1.00 88.31 80 ILE A O 1
ATOM 663 N N . HIS A 1 81 ? 8.837 8.385 -1.367 1.00 88.50 81 HIS A N 1
ATOM 664 C CA . HIS A 1 81 ? 10.263 8.093 -1.342 1.00 88.50 81 HIS A CA 1
ATOM 665 C C . HIS A 1 81 ? 10.968 8.485 -2.640 1.00 88.50 81 HIS A C 1
ATOM 667 O O . HIS A 1 81 ? 12.100 8.963 -2.593 1.00 88.50 81 HIS A O 1
ATOM 673 N N . ASP A 1 82 ? 10.314 8.319 -3.791 1.00 85.31 82 ASP A N 1
ATOM 674 C CA . ASP A 1 82 ? 10.813 8.832 -5.065 1.00 85.31 82 ASP A CA 1
ATOM 675 C C . ASP A 1 82 ? 10.970 10.358 -5.006 1.00 85.31 82 ASP A C 1
ATOM 677 O O . ASP A 1 82 ? 11.978 10.898 -5.466 1.00 85.31 82 ASP A O 1
ATOM 681 N N . GLY A 1 83 ? 10.000 11.057 -4.408 1.00 82.00 83 GLY A N 1
ATOM 682 C CA . GLY A 1 83 ? 10.062 12.496 -4.149 1.00 82.00 83 GLY A CA 1
ATOM 683 C C . GLY A 1 83 ? 11.223 12.886 -3.229 1.00 82.00 83 GLY A C 1
ATOM 684 O O . GLY A 1 83 ? 12.040 13.733 -3.589 1.00 82.00 83 GLY A O 1
ATOM 685 N N . GLU A 1 84 ? 11.355 12.223 -2.079 1.00 84.44 84 GLU A N 1
ATOM 686 C CA . GLU A 1 84 ? 12.458 12.435 -1.130 1.00 84.44 84 GLU A CA 1
ATOM 687 C C . GLU A 1 84 ? 13.822 12.160 -1.776 1.00 84.44 84 GLU A C 1
ATOM 689 O O . GLU A 1 84 ? 14.769 12.928 -1.607 1.00 84.44 84 GLU A O 1
ATOM 694 N N . SER A 1 85 ? 13.921 11.101 -2.580 1.00 83.31 85 SER A N 1
ATOM 695 C CA . SER A 1 85 ? 15.148 10.737 -3.291 1.00 83.31 85 SER A CA 1
ATOM 696 C C . SER A 1 85 ? 15.549 11.794 -4.321 1.00 83.31 85 SER A C 1
ATOM 698 O O . SER A 1 85 ? 16.737 12.078 -4.472 1.00 83.31 85 SER A O 1
ATOM 700 N N . ARG A 1 86 ? 14.588 12.420 -5.016 1.00 78.38 86 ARG A N 1
ATOM 701 C CA . ARG A 1 86 ? 14.863 13.531 -5.949 1.00 78.38 86 ARG A CA 1
ATOM 702 C C . ARG A 1 86 ? 15.371 14.773 -5.227 1.00 78.38 86 ARG A C 1
ATOM 704 O O . ARG A 1 86 ? 16.288 15.417 -5.732 1.00 78.38 86 ARG A O 1
ATOM 711 N N . MET A 1 87 ? 14.816 15.065 -4.051 1.00 74.88 87 MET A N 1
ATOM 712 C CA . MET A 1 87 ? 15.256 16.173 -3.202 1.00 74.88 87 MET A CA 1
ATOM 713 C C . MET A 1 87 ? 16.699 15.966 -2.713 1.00 74.88 87 MET A C 1
ATOM 715 O O . MET A 1 87 ? 17.503 16.892 -2.748 1.00 74.88 87 MET A O 1
ATOM 719 N N . ILE A 1 88 ? 17.051 14.745 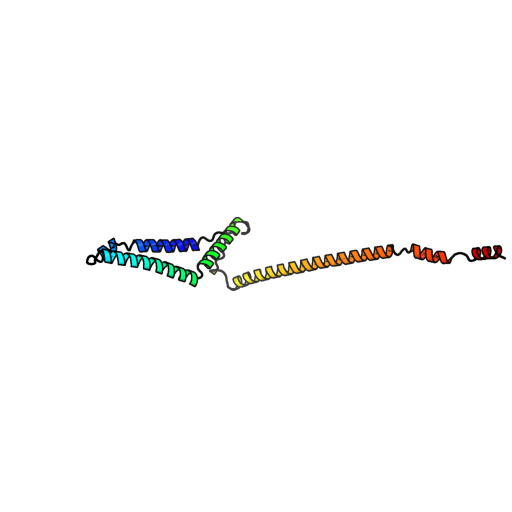-2.300 1.00 76.56 88 ILE A N 1
ATOM 720 C CA . ILE A 1 88 ? 18.388 14.419 -1.776 1.00 76.56 88 ILE A CA 1
ATOM 721 C C . ILE A 1 88 ? 19.445 14.362 -2.890 1.00 76.56 88 ILE A C 1
ATOM 723 O O . ILE A 1 88 ? 20.562 14.838 -2.701 1.00 76.56 88 ILE A O 1
ATOM 727 N N . ASN A 1 89 ? 19.111 13.795 -4.053 1.00 71.44 89 ASN A N 1
ATOM 728 C CA . ASN A 1 89 ? 20.081 13.535 -5.122 1.00 71.44 89 ASN A CA 1
ATOM 729 C C . ASN A 1 89 ? 20.389 14.750 -6.016 1.00 71.44 89 ASN A C 1
ATOM 731 O O . ASN A 1 89 ? 21.103 14.595 -7.004 1.00 71.44 89 ASN A O 1
ATOM 735 N N . GLY A 1 90 ? 19.869 15.947 -5.716 1.00 57.53 90 GLY A N 1
ATOM 736 C CA . GLY A 1 90 ? 20.240 17.189 -6.414 1.00 57.53 90 GLY A CA 1
ATOM 737 C C . GLY A 1 90 ? 19.908 17.238 -7.914 1.00 57.53 90 GLY A C 1
ATOM 738 O O . GLY A 1 90 ? 20.345 18.152 -8.605 1.00 57.53 90 GLY A O 1
ATOM 739 N N . ASN A 1 91 ? 19.133 16.274 -8.426 1.00 51.34 91 ASN A N 1
ATOM 740 C CA . ASN A 1 91 ? 18.582 16.290 -9.786 1.00 51.34 91 ASN A CA 1
ATOM 741 C C . ASN A 1 91 ? 17.270 17.097 -9.877 1.00 51.34 91 ASN A C 1
ATOM 743 O O . ASN A 1 91 ? 16.711 17.234 -10.964 1.00 51.34 91 ASN A O 1
ATOM 747 N N . GLY A 1 92 ? 16.778 17.634 -8.754 1.00 47.78 92 GLY A N 1
ATOM 748 C CA . GLY A 1 92 ? 15.922 18.818 -8.758 1.00 47.78 92 GLY A CA 1
ATOM 749 C C . GLY A 1 92 ? 16.806 20.020 -9.075 1.00 47.78 92 GLY A C 1
ATOM 750 O O . GLY A 1 92 ? 17.740 20.285 -8.326 1.00 47.78 92 GLY A O 1
ATOM 751 N N . GLY A 1 93 ? 16.576 20.647 -10.231 1.00 43.12 93 GLY A N 1
ATOM 752 C CA . GLY A 1 93 ? 17.452 21.637 -10.859 1.00 43.12 93 GLY A CA 1
ATOM 753 C C . GLY A 1 93 ? 18.135 22.603 -9.889 1.00 43.12 93 GLY A C 1
ATOM 754 O O . GLY A 1 93 ? 17.518 23.147 -8.978 1.00 43.12 93 GLY A O 1
ATOM 755 N N . GLY A 1 94 ? 19.433 22.800 -10.115 1.00 39.69 94 GLY A N 1
ATOM 756 C CA . GLY A 1 94 ? 20.233 23.749 -9.364 1.00 39.69 94 GLY A CA 1
ATOM 757 C C . GLY A 1 94 ? 19.671 25.171 -9.395 1.00 39.69 94 GLY A C 1
ATOM 758 O O . GLY A 1 94 ? 19.039 25.597 -10.359 1.00 39.69 94 GLY A O 1
ATOM 759 N N . ASP A 1 95 ? 20.036 25.887 -8.335 1.00 41.25 95 ASP A N 1
ATOM 760 C CA . ASP A 1 95 ? 19.924 27.332 -8.141 1.00 41.25 95 ASP A CA 1
ATOM 761 C C . ASP A 1 95 ? 18.531 27.863 -7.755 1.00 41.25 95 ASP A C 1
ATOM 763 O O . ASP A 1 95 ? 17.784 28.405 -8.561 1.00 41.25 95 ASP A O 1
ATOM 767 N N . GLY A 1 96 ? 18.208 27.748 -6.460 1.00 43.06 96 GLY A N 1
ATOM 768 C CA . GLY A 1 96 ? 17.412 28.749 -5.733 1.00 43.06 96 GLY A CA 1
ATOM 769 C C . GLY A 1 96 ? 15.988 29.058 -6.216 1.00 43.06 96 GLY A C 1
ATOM 770 O O . GLY A 1 96 ? 15.461 30.101 -5.834 1.00 43.06 96 GLY A O 1
ATOM 771 N N . GLY A 1 97 ? 15.372 28.205 -7.032 1.00 39.12 97 GLY A N 1
ATOM 772 C CA . GLY A 1 97 ? 14.002 28.368 -7.516 1.00 39.12 97 GLY A CA 1
ATOM 773 C C . GLY A 1 97 ? 13.056 27.404 -6.818 1.00 39.12 97 GLY A C 1
ATOM 774 O O . GLY A 1 97 ? 13.378 26.224 -6.702 1.00 39.12 97 GLY A O 1
ATOM 775 N N . ASP A 1 98 ? 11.923 27.925 -6.350 1.00 44.47 98 ASP A N 1
ATOM 776 C CA . ASP A 1 98 ? 10.812 27.184 -5.757 1.00 44.47 98 ASP A CA 1
ATOM 777 C C . ASP A 1 98 ? 10.610 25.810 -6.415 1.00 44.47 98 ASP A C 1
ATOM 779 O O . ASP A 1 98 ? 10.412 25.699 -7.628 1.00 44.47 98 ASP A O 1
ATOM 783 N N . ASP A 1 99 ? 10.644 24.761 -5.588 1.00 50.19 99 ASP A N 1
ATOM 784 C CA . ASP A 1 99 ? 10.089 23.448 -5.908 1.00 50.19 99 ASP A CA 1
ATOM 785 C C . ASP A 1 99 ? 8.573 23.631 -6.039 1.00 50.19 99 ASP A C 1
ATOM 787 O O . ASP A 1 99 ? 7.799 23.367 -5.116 1.00 50.19 99 ASP A O 1
ATOM 791 N N . ASP A 1 100 ? 8.152 24.206 -7.166 1.00 56.38 100 ASP A N 1
ATOM 792 C CA . ASP A 1 100 ? 6.757 24.348 -7.537 1.00 56.38 100 ASP A CA 1
ATOM 793 C C . ASP A 1 100 ? 6.244 22.936 -7.791 1.00 56.38 100 ASP A C 1
ATOM 795 O O . ASP A 1 100 ? 6.218 22.431 -8.918 1.00 56.38 100 ASP A O 1
ATOM 799 N N . SER A 1 101 ? 5.847 22.277 -6.700 1.00 60.59 101 SER A N 1
ATOM 800 C CA . SER A 1 101 ? 5.040 21.073 -6.715 1.00 60.59 101 SER A CA 1
ATOM 801 C C . SER A 1 101 ? 3.977 21.278 -7.784 1.00 60.59 101 SER A C 1
ATOM 803 O O . SER A 1 101 ? 3.147 22.184 -7.671 1.00 60.59 101 SER A O 1
ATOM 805 N N . ILE A 1 102 ? 4.061 20.519 -8.878 1.00 61.16 102 ILE A N 1
ATOM 806 C CA . ILE A 1 102 ? 3.203 20.761 -10.033 1.00 61.16 102 ILE A CA 1
ATOM 807 C C . ILE A 1 102 ? 1.773 20.457 -9.591 1.00 61.16 102 ILE A C 1
ATOM 809 O O . ILE A 1 102 ? 1.360 19.300 -9.492 1.00 61.16 102 ILE A O 1
ATOM 813 N N . PHE A 1 103 ? 1.012 21.504 -9.282 1.00 61.19 103 PHE A N 1
ATOM 814 C CA . PHE A 1 103 ? -0.374 21.369 -8.877 1.00 61.19 103 PHE A CA 1
ATOM 815 C C . PHE A 1 103 ? -1.160 20.837 -10.072 1.00 61.19 103 PHE A C 1
ATOM 817 O O . PHE A 1 103 ? -1.382 21.540 -11.048 1.00 61.19 103 PHE A O 1
ATOM 824 N N . ILE A 1 104 ? -1.620 19.588 -9.996 1.00 63.75 104 ILE A N 1
ATOM 825 C CA . ILE A 1 104 ? -2.348 18.916 -11.089 1.00 63.75 104 ILE A CA 1
ATOM 826 C C . ILE A 1 104 ? -3.556 19.744 -11.570 1.00 63.75 104 ILE A C 1
ATOM 828 O O . ILE A 1 104 ? -3.909 19.704 -12.744 1.00 63.75 104 ILE A O 1
ATOM 832 N N . ASN A 1 105 ? -4.139 20.560 -10.688 1.00 64.19 105 ASN A N 1
ATOM 833 C CA . ASN A 1 105 ? -5.267 21.439 -10.999 1.00 64.19 105 ASN A CA 1
ATOM 834 C C . ASN A 1 105 ? -4.905 22.678 -11.842 1.00 64.19 105 ASN A C 1
ATOM 836 O O . ASN A 1 105 ? -5.813 23.328 -12.355 1.00 64.19 105 ASN A O 1
ATOM 840 N N . SER A 1 106 ? -3.623 23.026 -11.987 1.00 66.19 106 SER A N 1
ATOM 841 C CA . SER A 1 106 ? -3.167 24.096 -12.887 1.00 66.19 106 SER A CA 1
ATOM 842 C C . SER A 1 106 ? -2.787 23.575 -14.276 1.00 66.19 106 SER A C 1
ATOM 844 O O . SER A 1 106 ? -2.658 24.366 -15.212 1.00 66.19 106 SER A O 1
ATOM 846 N N . LEU A 1 107 ? -2.644 22.254 -14.435 1.00 68.88 107 LEU A N 1
ATOM 847 C CA . LEU A 1 107 ? -2.272 21.638 -15.702 1.00 68.88 107 LEU A CA 1
ATOM 848 C C . LEU A 1 107 ? -3.474 21.541 -16.644 1.00 68.88 107 LEU A C 1
ATOM 850 O O . LEU A 1 107 ? -4.474 20.874 -16.377 1.00 68.88 107 LEU A O 1
ATOM 854 N N . ASN A 1 108 ? -3.343 22.156 -17.815 1.00 77.81 108 ASN A N 1
ATOM 855 C CA . ASN A 1 108 ? -4.287 21.982 -18.909 1.00 77.81 108 ASN A CA 1
ATOM 856 C C . ASN A 1 108 ? -4.144 20.564 -19.504 1.00 77.81 108 ASN A C 1
ATOM 858 O O . ASN A 1 108 ? -3.045 20.012 -19.580 1.00 77.81 108 ASN A O 1
ATOM 862 N N . SER A 1 109 ? -5.239 19.993 -20.013 1.00 76.31 109 SER A N 1
ATOM 863 C CA . SER A 1 109 ? -5.254 18.699 -20.715 1.00 76.31 109 SER A CA 1
ATOM 864 C C . SER A 1 109 ? -4.181 18.603 -21.810 1.00 76.31 109 SER A C 1
ATOM 866 O O . SER A 1 109 ? -3.553 17.559 -21.976 1.00 76.31 109 SER A O 1
ATOM 868 N N . ASN A 1 110 ? -3.899 19.710 -22.506 1.00 76.88 110 ASN A N 1
ATOM 869 C CA . ASN A 1 110 ? -2.834 19.770 -23.510 1.00 76.88 110 ASN A CA 1
ATOM 870 C C . ASN A 1 110 ? -1.429 19.579 -22.917 1.00 76.88 110 ASN A C 1
ATOM 872 O O . ASN A 1 110 ? -0.601 18.913 -23.532 1.00 76.88 110 ASN A O 1
ATOM 876 N N . GLN A 1 111 ? -1.159 20.116 -21.726 1.00 76.94 111 GLN A N 1
ATOM 877 C CA . GLN A 1 111 ? 0.137 19.970 -21.056 1.00 76.94 111 GLN A CA 1
ATOM 878 C C . GLN A 1 111 ? 0.346 18.530 -20.571 1.00 76.94 111 GLN A C 1
ATOM 880 O O . GLN A 1 111 ? 1.434 17.979 -20.729 1.00 76.94 111 GLN A O 1
ATOM 885 N N . LEU A 1 112 ? -0.713 17.873 -20.083 1.00 77.00 112 LEU A N 1
ATOM 886 C CA . LEU A 1 112 ? -0.661 16.463 -19.684 1.00 77.00 112 LEU A CA 1
ATOM 887 C C . LEU A 1 112 ? -0.354 15.540 -20.874 1.00 77.00 112 LEU A C 1
ATOM 889 O O . LEU A 1 112 ? 0.488 14.643 -20.783 1.00 77.00 112 LEU A O 1
ATOM 893 N N . ILE A 1 113 ? -1.014 15.779 -22.012 1.00 79.56 113 ILE A N 1
ATOM 894 C CA . ILE A 1 113 ? -0.770 15.023 -23.247 1.00 79.56 113 ILE A CA 1
ATOM 895 C C . ILE A 1 113 ? 0.658 15.259 -23.740 1.00 79.56 113 ILE A C 1
ATOM 897 O O . ILE A 1 113 ? 1.334 14.303 -24.114 1.00 79.56 113 ILE A O 1
ATOM 901 N N . GLN A 1 114 ? 1.138 16.504 -23.710 1.00 81.81 114 GLN A N 1
ATOM 902 C CA . GLN A 1 114 ? 2.503 16.832 -24.114 1.00 81.81 114 GLN A CA 1
ATOM 903 C C . GLN A 1 114 ? 3.547 16.140 -23.239 1.00 81.81 114 GLN A C 1
ATOM 905 O O . GLN A 1 114 ? 4.508 15.614 -23.789 1.00 81.81 114 GLN A O 1
ATOM 910 N N . PHE A 1 115 ? 3.344 16.055 -21.922 1.00 79.00 115 PHE A N 1
ATOM 911 C CA . PHE A 1 115 ? 4.276 15.356 -21.033 1.00 79.00 115 PHE A CA 1
ATOM 912 C C . PHE A 1 115 ? 4.374 13.864 -21.372 1.00 79.00 115 PHE A C 1
ATOM 914 O O . PHE A 1 115 ? 5.464 13.308 -21.520 1.00 79.00 115 PHE A O 1
ATOM 921 N N . LYS A 1 116 ? 3.225 13.210 -21.588 1.00 79.19 116 LYS A N 1
ATOM 922 C CA . LYS A 1 116 ? 3.196 11.803 -22.005 1.00 79.19 116 LYS A CA 1
ATOM 923 C C . LYS A 1 116 ? 3.811 11.605 -23.394 1.00 79.19 116 LYS A C 1
ATOM 925 O O . LYS A 1 116 ? 4.527 10.631 -23.611 1.00 79.19 116 LYS A O 1
ATOM 930 N N . LEU A 1 117 ? 3.554 12.526 -24.322 1.00 86.44 117 LEU A N 1
ATOM 931 C CA . LEU A 1 117 ? 4.131 12.505 -25.664 1.00 86.44 117 LEU A CA 1
ATOM 932 C C . LEU A 1 117 ? 5.650 12.698 -25.628 1.00 86.44 117 LEU A C 1
ATOM 934 O O . LEU A 1 117 ? 6.354 12.066 -26.406 1.00 86.44 117 LEU A O 1
ATOM 938 N N . LEU A 1 118 ? 6.151 13.549 -24.735 1.00 85.94 118 LEU A N 1
ATOM 939 C CA . LEU A 1 118 ? 7.576 13.814 -24.580 1.00 85.94 118 LEU A CA 1
ATOM 940 C C . LEU A 1 118 ? 8.313 12.558 -24.117 1.00 85.94 118 LEU A C 1
ATOM 942 O O . LEU A 1 118 ? 9.259 12.157 -24.782 1.00 85.94 118 LEU A O 1
ATOM 946 N N . LYS A 1 119 ? 7.795 11.860 -23.099 1.00 85.06 119 LYS A N 1
ATOM 947 C CA . LYS A 1 119 ? 8.355 10.573 -22.653 1.00 85.06 119 LYS A CA 1
ATOM 948 C C . LYS A 1 119 ? 8.367 9.514 -23.762 1.00 85.06 119 LYS A C 1
ATOM 950 O O . LYS A 1 119 ? 9.318 8.754 -23.894 1.00 85.06 119 LYS A O 1
ATOM 955 N N . LEU A 1 120 ? 7.318 9.459 -24.587 1.00 85.94 120 LEU A N 1
ATOM 956 C CA . LEU A 1 120 ? 7.282 8.548 -25.738 1.00 85.94 120 LEU A CA 1
ATOM 957 C C . LEU A 1 120 ? 8.318 8.917 -26.805 1.00 85.94 120 LEU A C 1
ATOM 959 O O . LEU A 1 120 ? 8.928 8.028 -27.392 1.00 85.94 120 LEU A O 1
ATOM 963 N N . LYS A 1 121 ? 8.508 10.215 -27.061 1.00 87.75 121 LYS A N 1
ATOM 964 C CA . LYS A 1 121 ? 9.525 10.699 -27.997 1.00 87.75 121 LYS A CA 1
ATOM 965 C C . LYS A 1 121 ? 10.933 10.406 -27.494 1.00 87.75 121 LYS A C 1
ATOM 967 O O . LYS A 1 121 ? 11.749 9.981 -28.295 1.00 87.75 121 LYS A O 1
ATOM 972 N N . GLU A 1 122 ? 11.192 10.604 -26.208 1.00 89.81 122 GLU A N 1
ATOM 973 C CA . GLU A 1 122 ? 12.476 10.304 -25.570 1.00 89.81 122 GLU A CA 1
ATOM 974 C C . GLU A 1 122 ? 12.823 8.818 -25.716 1.00 89.81 122 GLU A C 1
ATOM 976 O O . GLU A 1 122 ? 13.821 8.491 -26.348 1.00 89.81 122 GLU A O 1
ATOM 981 N N . ASN A 1 123 ? 11.909 7.922 -25.328 1.00 88.00 123 ASN A N 1
ATOM 982 C CA . ASN A 1 123 ? 12.090 6.480 -25.522 1.00 88.00 123 ASN A CA 1
ATOM 983 C C . ASN A 1 123 ? 12.337 6.099 -26.996 1.00 88.00 123 ASN A C 1
ATOM 985 O O . ASN A 1 123 ? 13.143 5.219 -27.286 1.00 88.00 123 ASN A O 1
ATOM 989 N N . ALA A 1 124 ? 11.637 6.741 -27.938 1.00 89.62 124 ALA A N 1
ATOM 990 C CA . ALA A 1 124 ? 11.835 6.486 -29.364 1.00 89.62 124 ALA A CA 1
ATOM 991 C C . ALA A 1 124 ? 13.199 6.992 -29.863 1.00 89.62 124 ALA A C 1
ATOM 993 O O . ALA A 1 124 ? 13.802 6.371 -30.736 1.00 89.62 124 ALA A O 1
ATOM 994 N N . VAL A 1 125 ? 13.690 8.114 -29.330 1.00 92.31 125 VAL A N 1
ATOM 995 C CA . VAL A 1 125 ? 15.021 8.651 -29.640 1.00 92.31 125 VAL A CA 1
ATOM 996 C C . VAL A 1 125 ? 16.115 7.740 -29.091 1.00 92.31 125 VAL A C 1
ATOM 998 O O . VAL A 1 125 ? 17.092 7.513 -29.807 1.00 92.31 125 VAL A O 1
ATOM 1001 N N . ASP A 1 126 ? 15.940 7.190 -27.891 1.00 92.19 126 ASP A N 1
ATOM 1002 C CA . ASP A 1 126 ? 16.875 6.231 -27.295 1.00 92.19 126 ASP A CA 1
ATOM 1003 C C . ASP A 1 126 ? 16.927 4.933 -28.110 1.00 92.19 126 ASP A C 1
ATOM 1005 O O . ASP A 1 126 ? 18.003 4.488 -28.503 1.00 92.19 126 ASP A O 1
ATOM 1009 N N . GLU A 1 127 ? 15.771 4.384 -28.499 1.00 93.25 127 GLU A N 1
ATOM 1010 C CA . GLU A 1 127 ? 15.713 3.192 -29.356 1.00 93.25 127 GLU A CA 1
ATOM 1011 C C . GLU A 1 127 ? 16.379 3.434 -30.725 1.00 93.25 127 GLU A C 1
ATOM 1013 O O . GLU A 1 127 ? 17.057 2.560 -31.276 1.00 93.25 127 GLU A O 1
ATOM 1018 N N . LEU A 1 128 ? 16.198 4.627 -31.302 1.00 91.81 128 LEU A N 1
ATOM 1019 C CA . LEU A 1 128 ? 16.869 5.013 -32.543 1.00 91.81 128 LEU A CA 1
ATOM 1020 C C . LEU A 1 128 ? 18.379 5.183 -32.352 1.00 91.81 128 LEU A C 1
ATOM 1022 O O . LEU A 1 128 ? 19.131 4.787 -33.243 1.00 91.81 128 LEU A O 1
ATOM 1026 N N . HIS A 1 129 ? 18.828 5.725 -31.218 1.00 93.50 129 HIS A N 1
ATOM 1027 C CA . HIS A 1 129 ? 20.249 5.799 -30.875 1.00 93.50 129 HIS A CA 1
ATOM 1028 C C . HIS A 1 129 ? 20.865 4.410 -30.747 1.00 93.50 129 HIS A C 1
ATOM 1030 O O . HIS A 1 129 ? 21.927 4.169 -31.319 1.00 93.50 129 HIS A O 1
ATOM 1036 N N . ASP A 1 130 ? 20.186 3.475 -30.089 1.00 93.19 130 ASP A N 1
ATOM 1037 C CA . ASP A 1 130 ? 20.647 2.093 -29.973 1.00 93.19 130 ASP A CA 1
ATOM 1038 C C . ASP A 1 130 ? 20.755 1.423 -31.345 1.00 93.19 130 ASP A C 1
ATOM 1040 O O . ASP A 1 130 ? 21.773 0.805 -31.667 1.00 93.19 130 ASP A O 1
ATOM 1044 N N . LYS A 1 131 ? 19.752 1.602 -32.215 1.00 93.12 131 LYS A N 1
ATOM 1045 C CA . LYS A 1 131 ? 19.802 1.103 -33.601 1.00 93.12 131 LYS A CA 1
ATOM 1046 C C . LYS A 1 131 ? 20.939 1.732 -34.401 1.00 93.12 131 LYS A C 1
ATOM 1048 O O . LYS A 1 131 ? 21.635 1.019 -35.123 1.00 93.12 131 LYS A O 1
ATOM 1053 N N . LEU A 1 132 ? 21.150 3.041 -34.275 1.00 92.31 132 LEU A N 1
ATOM 1054 C CA . LEU A 1 132 ? 22.245 3.745 -34.939 1.00 92.31 132 LEU A CA 1
ATOM 1055 C C . LEU A 1 132 ? 23.601 3.207 -34.469 1.00 92.31 132 LEU A C 1
ATOM 1057 O O . LEU A 1 132 ? 24.454 2.887 -35.296 1.00 92.31 132 LEU A O 1
ATOM 1061 N N . ASN A 1 133 ? 23.783 3.061 -33.158 1.00 92.44 133 ASN A N 1
ATOM 1062 C CA . ASN A 1 133 ? 24.999 2.518 -32.565 1.00 92.44 133 ASN A CA 1
ATOM 1063 C C . ASN A 1 133 ? 25.252 1.090 -33.052 1.00 92.44 133 ASN A C 1
ATOM 1065 O O . ASN A 1 133 ? 26.367 0.779 -33.469 1.00 92.44 133 ASN A O 1
ATOM 1069 N N . ASN A 1 134 ? 24.216 0.252 -33.114 1.00 93.75 134 ASN A N 1
ATOM 1070 C CA . ASN A 1 134 ? 24.319 -1.092 -33.675 1.00 93.75 134 ASN A CA 1
ATOM 1071 C C . ASN A 1 134 ? 24.793 -1.056 -35.136 1.00 93.75 134 ASN A C 1
ATOM 1073 O O . ASN A 1 134 ? 25.791 -1.700 -35.457 1.00 93.75 134 ASN A O 1
ATOM 1077 N N . ILE A 1 135 ? 24.188 -0.230 -35.995 1.00 93.31 135 ILE A N 1
ATOM 1078 C CA . ILE A 1 135 ? 24.605 -0.084 -37.403 1.00 93.31 135 ILE A CA 1
ATOM 1079 C C . ILE A 1 135 ? 26.051 0.418 -37.513 1.00 93.31 135 ILE A C 1
ATOM 1081 O O . ILE A 1 135 ? 26.810 -0.060 -38.354 1.00 93.31 135 ILE A O 1
ATOM 1085 N N . ILE A 1 136 ? 26.468 1.364 -36.667 1.00 92.50 136 ILE A N 1
ATOM 1086 C CA . ILE A 1 136 ? 27.852 1.856 -36.643 1.00 92.50 136 ILE A CA 1
ATOM 1087 C C . ILE A 1 136 ? 28.811 0.723 -36.265 1.00 92.50 136 ILE A C 1
ATOM 1089 O O . ILE A 1 136 ? 29.851 0.561 -36.907 1.00 92.50 136 ILE A O 1
ATOM 1093 N N . THR A 1 137 ? 28.471 -0.090 -35.261 1.00 93.56 137 THR A N 1
ATOM 1094 C CA . THR A 1 137 ? 29.303 -1.238 -34.875 1.00 93.56 137 THR A CA 1
ATOM 1095 C C . THR A 1 137 ? 29.366 -2.299 -35.970 1.00 93.56 137 THR A C 1
ATOM 1097 O O . THR A 1 137 ? 30.447 -2.821 -36.234 1.00 93.56 137 THR A O 1
ATOM 1100 N N . GLU A 1 138 ? 28.259 -2.585 -36.656 1.00 93.75 138 GLU A N 1
ATOM 1101 C CA . GLU A 1 138 ? 28.226 -3.506 -37.797 1.00 93.75 138 GLU A CA 1
ATOM 1102 C C . GLU A 1 138 ? 29.047 -2.978 -38.970 1.00 93.75 138 GLU A C 1
ATOM 1104 O O . GLU A 1 138 ? 29.875 -3.705 -39.515 1.00 93.75 138 GLU A O 1
ATOM 1109 N N . LYS A 1 139 ? 28.908 -1.692 -39.305 1.00 92.44 139 LYS A N 1
ATOM 1110 C CA . LYS A 1 139 ? 29.730 -1.032 -40.320 1.00 92.44 139 LYS A CA 1
ATOM 1111 C C . LYS A 1 139 ? 31.216 -1.153 -39.985 1.00 92.44 139 LYS A C 1
ATOM 1113 O O . LYS A 1 139 ? 32.004 -1.486 -40.866 1.00 92.44 139 LYS A O 1
ATOM 1118 N N . HIS A 1 140 ? 31.614 -0.894 -38.739 1.00 93.12 140 HIS A N 1
ATOM 1119 C CA . HIS A 1 140 ? 33.011 -1.041 -38.325 1.00 93.12 140 HIS A CA 1
ATOM 1120 C C . HIS A 1 140 ? 33.498 -2.490 -38.422 1.00 93.12 140 HIS A C 1
ATOM 1122 O O . HIS A 1 140 ? 34.607 -2.713 -38.899 1.00 93.12 140 HIS A O 1
ATOM 1128 N N . LYS A 1 141 ? 32.678 -3.478 -38.040 1.00 92.62 141 LYS A N 1
ATOM 1129 C CA . LYS A 1 141 ? 33.007 -4.901 -38.229 1.00 92.62 141 LYS A CA 1
ATOM 1130 C C . LYS A 1 141 ? 33.218 -5.230 -39.705 1.00 92.62 141 LYS A C 1
ATOM 1132 O O . LYS A 1 141 ? 34.244 -5.805 -40.045 1.00 92.62 141 LYS A O 1
ATOM 1137 N N . LEU A 1 142 ? 32.311 -4.790 -40.574 1.00 92.25 142 LEU A N 1
ATOM 1138 C CA . LEU A 1 142 ? 32.378 -5.064 -42.008 1.00 92.25 142 LEU A CA 1
ATOM 1139 C C . LEU A 1 142 ? 33.591 -4.394 -42.672 1.00 92.25 142 LEU A C 1
ATOM 1141 O O . LEU A 1 142 ? 34.248 -4.997 -43.515 1.00 92.25 142 LEU A O 1
ATOM 1145 N N . ILE A 1 143 ? 33.930 -3.166 -42.264 1.00 92.62 143 ILE A N 1
ATOM 1146 C CA . ILE A 1 143 ? 35.153 -2.480 -42.709 1.00 92.62 143 ILE A CA 1
ATOM 1147 C C . ILE A 1 143 ? 36.399 -3.243 -42.247 1.00 92.62 143 ILE A C 1
ATOM 1149 O O . ILE A 1 143 ? 37.330 -3.416 -43.030 1.00 92.62 143 ILE A O 1
ATOM 1153 N N . ASN A 1 144 ? 36.422 -3.728 -41.005 1.00 91.44 144 ASN A N 1
ATOM 1154 C CA . ASN A 1 144 ? 37.546 -4.512 -40.494 1.00 91.44 144 ASN A CA 1
ATOM 1155 C C . ASN A 1 144 ? 37.693 -5.849 -41.234 1.00 91.44 144 ASN A C 1
ATOM 1157 O O . ASN A 1 144 ? 38.809 -6.237 -41.572 1.00 91.44 144 ASN A O 1
ATOM 1161 N N . GLU A 1 145 ? 36.585 -6.530 -41.532 1.00 92.44 145 GLU A N 1
ATOM 1162 C CA . GLU A 1 145 ? 36.582 -7.745 -42.350 1.00 92.44 145 GLU A CA 1
ATOM 1163 C C . GLU A 1 145 ? 37.102 -7.469 -43.763 1.00 92.44 145 GLU A C 1
ATOM 1165 O O . GLU A 1 145 ? 37.983 -8.190 -44.236 1.00 92.44 145 GLU A O 1
ATOM 1170 N N . LEU A 1 146 ? 36.634 -6.393 -44.403 1.00 90.31 146 LEU A N 1
ATOM 1171 C CA . LEU A 1 146 ? 37.094 -5.980 -45.727 1.00 90.31 146 LEU A CA 1
ATOM 1172 C C . LEU A 1 146 ? 38.596 -5.676 -45.733 1.00 90.31 146 LEU A C 1
ATOM 1174 O O . LEU A 1 146 ? 39.309 -6.181 -46.594 1.00 90.31 146 LEU A O 1
ATOM 1178 N N . ASN A 1 147 ? 39.087 -4.912 -44.756 1.00 90.88 147 ASN A N 1
ATOM 1179 C CA . ASN A 1 147 ? 40.514 -4.617 -44.624 1.00 90.88 147 ASN A CA 1
ATOM 1180 C C . ASN A 1 147 ? 41.326 -5.898 -44.404 1.00 90.88 147 ASN A C 1
ATOM 1182 O O . ASN A 1 147 ? 42.329 -6.101 -45.076 1.00 90.88 147 ASN A O 1
ATOM 1186 N N . SER A 1 148 ? 40.847 -6.820 -43.561 1.00 90.25 148 SER A N 1
ATOM 1187 C CA . SER A 1 148 ? 41.517 -8.110 -43.362 1.00 90.25 148 SER A CA 1
ATOM 1188 C C . SER A 1 148 ? 41.565 -8.955 -44.640 1.00 90.25 148 SER A C 1
ATOM 1190 O O . SER A 1 148 ? 42.522 -9.695 -44.860 1.00 90.25 148 SER A O 1
ATOM 1192 N N . LEU A 1 149 ? 40.542 -8.856 -45.494 1.00 89.12 149 LEU A N 1
ATOM 1193 C CA . LEU A 1 149 ? 40.484 -9.565 -46.768 1.00 89.12 149 LEU A CA 1
ATOM 1194 C C . LEU A 1 149 ? 41.400 -8.918 -47.811 1.00 89.12 149 LEU A C 1
ATOM 1196 O O . LEU A 1 149 ? 42.051 -9.637 -48.567 1.00 89.12 149 LEU A O 1
ATOM 1200 N N . ILE A 1 150 ? 41.491 -7.587 -47.827 1.00 88.88 150 ILE A N 1
ATOM 1201 C CA . ILE A 1 150 ? 42.465 -6.843 -48.635 1.00 88.88 150 ILE A CA 1
ATOM 1202 C C . ILE A 1 150 ? 43.884 -7.226 -48.214 1.00 88.88 150 ILE A C 1
ATOM 1204 O O . ILE A 1 150 ? 44.694 -7.561 -49.073 1.00 88.88 150 ILE A O 1
ATOM 1208 N N . ASP A 1 151 ? 44.173 -7.264 -46.914 1.00 88.50 151 ASP A N 1
ATOM 1209 C CA . ASP A 1 151 ? 45.483 -7.660 -46.396 1.00 88.50 151 ASP A CA 1
ATOM 1210 C C . ASP A 1 151 ? 45.816 -9.109 -46.762 1.00 88.50 151 ASP A C 1
ATOM 1212 O O . ASP A 1 151 ? 46.927 -9.391 -47.207 1.00 88.50 151 ASP A O 1
ATOM 1216 N N . LYS A 1 152 ? 44.850 -10.031 -46.651 1.00 87.50 152 LYS A N 1
ATOM 1217 C CA . LYS A 1 152 ? 45.010 -11.414 -47.130 1.00 87.50 152 LYS A CA 1
ATOM 1218 C C . LYS A 1 152 ? 45.284 -11.468 -48.628 1.00 87.50 152 LYS A C 1
ATOM 1220 O O . LYS A 1 152 ? 46.239 -12.112 -49.024 1.00 87.50 152 LYS A O 1
ATOM 1225 N N . THR A 1 153 ? 44.518 -10.746 -49.443 1.00 85.00 153 THR A N 1
ATOM 1226 C CA . THR A 1 153 ? 44.693 -10.7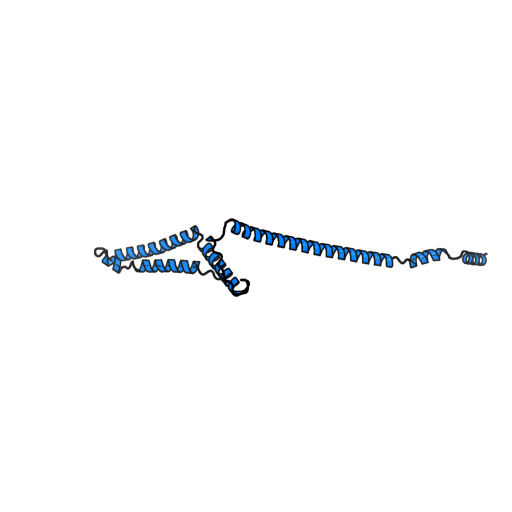24 -50.905 1.00 85.00 153 THR A CA 1
ATOM 1227 C C . THR A 1 153 ? 46.040 -10.122 -51.303 1.00 85.00 153 THR A C 1
ATOM 1229 O O . THR A 1 153 ? 46.693 -10.627 -52.209 1.00 85.00 153 THR A O 1
ATOM 1232 N N . ASN A 1 154 ? 46.490 -9.070 -50.617 1.00 83.69 154 ASN A N 1
ATOM 1233 C CA . ASN A 1 154 ? 47.805 -8.470 -50.832 1.00 83.69 154 ASN A CA 1
ATOM 1234 C C . ASN A 1 154 ? 48.931 -9.414 -50.403 1.00 83.69 154 ASN A C 1
ATOM 1236 O O . ASN A 1 154 ? 49.932 -9.523 -51.104 1.00 83.69 154 ASN A O 1
ATOM 1240 N N . ASN A 1 155 ? 48.775 -10.121 -49.283 1.00 82.00 155 ASN A N 1
ATOM 1241 C CA . ASN A 1 155 ? 49.725 -11.149 -48.866 1.00 82.00 155 ASN A CA 1
ATOM 1242 C C . ASN A 1 155 ? 49.752 -12.318 -49.854 1.00 82.00 155 ASN A C 1
ATOM 1244 O O . ASN A 1 155 ? 50.835 -12.765 -50.215 1.00 82.00 155 ASN A O 1
ATOM 1248 N N . ASP A 1 156 ? 48.594 -12.757 -50.344 1.00 79.44 156 ASP A N 1
ATOM 1249 C CA . ASP A 1 156 ? 48.484 -13.800 -51.360 1.00 79.44 156 ASP A CA 1
ATOM 1250 C C . ASP A 1 156 ? 49.147 -13.342 -52.668 1.00 79.44 156 ASP A C 1
ATOM 1252 O O . ASP A 1 156 ? 49.967 -14.074 -53.210 1.00 79.44 156 ASP A O 1
ATOM 1256 N N . LEU A 1 157 ? 48.908 -12.108 -53.129 1.00 73.62 157 LEU A N 1
ATOM 1257 C CA . LEU A 1 157 ? 49.574 -11.512 -54.297 1.00 73.62 157 LEU A CA 1
ATOM 1258 C C . LEU A 1 157 ? 51.090 -11.377 -54.120 1.00 73.62 157 LEU A C 1
ATOM 1260 O O . LEU A 1 157 ? 51.830 -11.657 -55.055 1.00 73.62 157 LEU A O 1
ATOM 1264 N N . ASN A 1 158 ? 51.561 -10.989 -52.936 1.00 69.06 158 ASN A N 1
ATOM 1265 C CA . ASN A 1 158 ? 52.993 -10.927 -52.635 1.00 69.06 158 ASN A CA 1
ATOM 1266 C C . ASN A 1 158 ? 53.617 -12.328 -52.504 1.00 69.06 158 ASN A C 1
ATOM 1268 O O . ASN A 1 158 ? 54.805 -12.496 -52.761 1.00 69.06 158 ASN A O 1
ATOM 1272 N N . SER A 1 159 ? 52.830 -13.331 -52.101 1.00 66.38 159 SER A N 1
ATOM 1273 C CA . SER A 1 159 ? 53.241 -14.740 -52.048 1.00 66.38 159 SER A CA 1
ATOM 1274 C C . SER A 1 159 ? 53.178 -15.433 -53.411 1.00 66.38 159 SER A C 1
ATOM 1276 O O . SER A 1 159 ? 53.853 -16.445 -53.619 1.00 66.38 159 SER A O 1
ATOM 1278 N N . ILE A 1 160 ? 52.402 -14.882 -54.355 1.00 63.38 160 ILE A N 1
ATOM 1279 C CA . ILE A 1 160 ? 52.500 -15.188 -55.780 1.00 63.38 160 ILE A CA 1
ATOM 1280 C C . ILE A 1 160 ? 53.806 -14.557 -56.253 1.00 63.38 160 ILE A C 1
ATOM 1282 O O . ILE A 1 160 ? 53.897 -13.433 -56.735 1.00 63.38 160 ILE A O 1
ATOM 1286 N N . ASP A 1 161 ? 54.847 -15.337 -56.025 1.00 59.50 161 ASP A N 1
ATOM 1287 C CA . ASP A 1 161 ? 56.232 -15.064 -56.314 1.00 59.50 161 ASP A CA 1
ATOM 1288 C C . ASP A 1 161 ? 56.403 -14.832 -57.826 1.00 59.50 161 ASP A C 1
ATOM 1290 O O . ASP A 1 161 ? 56.618 -15.763 -58.607 1.00 59.50 161 ASP A O 1
ATOM 1294 N N . LEU A 1 162 ? 56.285 -13.570 -58.255 1.00 58.19 162 LEU A N 1
ATOM 1295 C CA . LEU A 1 162 ? 56.639 -13.107 -59.604 1.00 58.19 162 LEU A CA 1
ATOM 1296 C C . LEU A 1 162 ? 58.046 -13.592 -59.996 1.00 58.19 162 LEU A C 1
ATOM 1298 O O . LEU A 1 162 ? 58.299 -13.876 -61.164 1.00 58.19 162 LEU A O 1
ATOM 1302 N N . THR A 1 163 ? 58.927 -13.791 -59.013 1.00 57.06 163 THR A N 1
ATOM 1303 C CA . THR A 1 163 ? 60.264 -14.375 -59.161 1.00 57.06 163 THR A CA 1
ATOM 1304 C C . THR A 1 163 ? 60.233 -15.813 -59.683 1.00 57.06 163 THR A C 1
ATOM 1306 O O . THR A 1 163 ? 61.086 -16.190 -60.480 1.00 57.06 163 THR A O 1
ATOM 1309 N N . ARG A 1 164 ? 59.229 -16.619 -59.313 1.00 55.84 164 ARG A N 1
ATOM 1310 C CA . ARG A 1 164 ? 59.089 -18.014 -59.764 1.00 55.84 164 ARG A CA 1
ATOM 1311 C C . ARG A 1 164 ? 58.546 -18.112 -61.190 1.00 55.84 164 ARG A C 1
ATOM 1313 O O . ARG A 1 164 ? 58.928 -19.017 -61.925 1.00 55.84 164 ARG A O 1
ATOM 1320 N N . LEU A 1 165 ? 57.701 -17.164 -61.600 1.00 57.19 165 LEU A N 1
ATOM 1321 C CA . LEU A 1 165 ? 57.268 -17.022 -62.996 1.00 57.19 165 LEU A CA 1
ATOM 1322 C C . LEU A 1 165 ? 58.409 -16.519 -63.895 1.00 57.19 165 LEU A C 1
ATOM 1324 O O . LEU A 1 165 ? 58.564 -17.024 -65.004 1.00 57.19 165 LEU A O 1
ATOM 1328 N N . ILE A 1 166 ? 59.250 -15.603 -63.401 1.00 59.28 166 ILE A N 1
ATOM 1329 C CA . ILE A 1 166 ? 60.458 -15.150 -64.109 1.00 59.28 166 ILE A CA 1
ATOM 1330 C C . ILE A 1 166 ? 61.481 -16.293 -64.220 1.00 59.28 166 ILE A C 1
ATOM 1332 O O . ILE A 1 166 ? 61.958 -16.568 -65.317 1.00 59.28 166 ILE A O 1
ATOM 1336 N N . GLN A 1 167 ? 61.723 -17.058 -63.151 1.00 57.97 167 GLN A N 1
ATOM 1337 C CA . GLN A 1 167 ? 62.603 -18.235 -63.204 1.00 57.97 167 GLN A CA 1
ATOM 1338 C C . GLN A 1 167 ? 62.085 -19.337 -64.140 1.00 57.97 167 GLN A C 1
ATOM 1340 O O . GLN A 1 167 ? 62.877 -19.975 -64.828 1.00 57.97 167 GLN A O 1
ATOM 1345 N N . LEU A 1 168 ? 60.767 -19.556 -64.227 1.00 57.75 168 LEU A N 1
ATOM 1346 C CA . LEU A 1 168 ? 60.195 -20.492 -65.204 1.00 57.75 168 LEU A CA 1
ATOM 1347 C C . LEU A 1 168 ? 60.366 -20.005 -66.651 1.00 57.75 168 LEU A C 1
ATOM 1349 O O . LEU A 1 168 ? 60.540 -20.835 -67.541 1.00 57.75 168 LEU A O 1
ATOM 1353 N N . SER A 1 169 ? 60.364 -18.688 -66.888 1.00 57.72 169 SER A N 1
ATOM 1354 C CA . SER A 1 169 ? 60.681 -18.122 -68.206 1.00 57.72 169 SER A CA 1
ATOM 1355 C C . SER A 1 169 ? 62.175 -18.191 -68.549 1.00 57.72 169 SER A C 1
ATOM 1357 O O . SER A 1 169 ? 62.521 -18.405 -69.707 1.00 57.72 169 SER A O 1
ATOM 1359 N N . GLU A 1 170 ? 63.067 -18.105 -67.557 1.00 53.81 170 GLU A N 1
ATOM 1360 C CA . GLU A 1 170 ? 64.518 -18.233 -67.758 1.00 53.81 170 GLU A CA 1
ATOM 1361 C C . GLU A 1 170 ? 64.956 -19.694 -67.993 1.00 53.81 170 GLU A C 1
ATOM 1363 O O . GLU A 1 170 ? 65.884 -19.941 -68.762 1.00 53.81 170 GLU A O 1
ATOM 1368 N N . ILE A 1 171 ? 64.250 -20.692 -67.443 1.00 54.00 171 ILE A N 1
ATOM 1369 C CA . ILE A 1 171 ? 64.533 -22.123 -67.704 1.00 54.00 171 ILE A CA 1
ATOM 1370 C C . ILE A 1 171 ? 64.192 -22.534 -69.153 1.00 54.00 171 ILE A C 1
ATOM 1372 O O . ILE A 1 171 ? 64.740 -23.513 -69.657 1.00 54.00 171 ILE A O 1
ATOM 1376 N N . GLN A 1 172 ? 63.365 -21.770 -69.876 1.00 52.81 172 GLN A N 1
ATOM 1377 C CA . GLN A 1 172 ? 63.165 -21.970 -71.320 1.00 52.81 172 GLN A CA 1
ATOM 1378 C C . GLN A 1 172 ? 64.356 -21.511 -72.180 1.00 52.81 172 GLN A C 1
ATOM 1380 O O . GLN A 1 172 ? 64.355 -21.758 -73.382 1.00 52.81 172 GLN A O 1
ATOM 1385 N N . THR A 1 173 ? 65.379 -20.892 -71.580 1.00 50.38 173 THR A N 1
ATOM 1386 C CA . THR A 1 173 ? 66.613 -20.457 -72.259 1.00 50.38 173 THR A CA 1
ATOM 1387 C C . THR A 1 173 ? 67.842 -21.281 -71.865 1.00 50.38 173 THR A C 1
ATOM 1389 O O . THR A 1 173 ? 68.957 -20.766 -71.812 1.00 50.38 173 THR A O 1
ATOM 1392 N N . ILE A 1 174 ? 67.672 -22.582 -71.600 1.00 50.84 174 ILE A N 1
ATOM 1393 C CA . ILE A 1 174 ? 68.811 -23.503 -71.684 1.00 50.84 174 ILE A CA 1
ATOM 1394 C C . ILE A 1 174 ? 69.175 -23.610 -73.169 1.00 50.84 174 ILE A C 1
ATOM 1396 O O . ILE A 1 174 ? 68.425 -24.169 -73.962 1.00 50.84 174 ILE A O 1
ATOM 1400 N N . ASN A 1 175 ? 70.296 -22.975 -73.512 1.00 58.50 175 ASN A N 1
ATOM 1401 C CA . ASN A 1 175 ? 70.878 -22.865 -74.844 1.00 58.50 175 ASN A CA 1
ATOM 1402 C C . ASN A 1 175 ? 70.977 -24.218 -75.568 1.00 58.50 175 ASN A C 1
ATOM 1404 O O . ASN A 1 175 ? 71.640 -25.135 -75.081 1.00 58.50 175 ASN A O 1
ATOM 1408 N N . ASP A 1 176 ? 70.444 -24.267 -76.790 1.00 58.69 176 ASP A N 1
ATOM 1409 C CA . ASP A 1 176 ? 70.650 -25.353 -77.761 1.00 58.69 176 ASP A CA 1
ATOM 1410 C C . ASP A 1 176 ? 72.154 -25.662 -77.997 1.00 58.69 176 ASP A C 1
ATOM 1412 O O . ASP A 1 176 ? 72.528 -26.805 -78.254 1.00 58.69 176 ASP A O 1
ATOM 1416 N N . ASP A 1 177 ? 73.045 -24.684 -77.779 1.00 59.12 177 ASP A N 1
ATOM 1417 C CA . ASP A 1 177 ? 74.506 -24.812 -77.934 1.00 59.12 177 ASP A CA 1
ATOM 1418 C C . ASP A 1 177 ? 75.193 -25.790 -76.951 1.00 59.12 177 ASP A C 1
ATOM 1420 O O . ASP A 1 177 ? 76.299 -26.270 -77.227 1.00 59.12 177 ASP A O 1
ATOM 1424 N N . GLU A 1 178 ? 74.607 -26.081 -75.782 1.00 57.97 178 GLU A N 1
ATOM 1425 C CA . GLU A 1 178 ? 75.161 -27.084 -74.849 1.00 57.97 178 GLU A CA 1
ATOM 1426 C C . GLU A 1 178 ? 74.696 -28.510 -75.175 1.00 57.97 178 GLU A C 1
ATOM 1428 O O . GLU A 1 178 ? 75.385 -29.474 -74.833 1.00 57.97 178 GLU A O 1
ATOM 1433 N N . PHE A 1 179 ? 73.579 -28.650 -75.893 1.00 61.03 179 PHE A N 1
ATOM 1434 C CA . PHE A 1 179 ? 73.072 -29.938 -76.362 1.00 61.03 179 PHE A CA 1
ATOM 1435 C C . PHE A 1 179 ? 73.879 -30.441 -77.568 1.00 61.03 179 PHE A C 1
ATOM 1437 O O . PHE A 1 179 ? 74.257 -31.614 -77.608 1.00 61.03 179 PHE A O 1
ATOM 1444 N N . ASP A 1 180 ? 74.260 -29.541 -78.479 1.00 60.19 180 ASP A N 1
ATOM 1445 C CA . ASP A 1 180 ? 75.105 -29.868 -79.636 1.00 60.19 180 ASP A CA 1
ATOM 1446 C C . ASP A 1 180 ? 76.507 -30.347 -79.221 1.00 60.19 180 ASP A C 1
ATOM 1448 O O . ASP A 1 180 ? 77.041 -31.297 -79.794 1.00 60.19 180 ASP A O 1
ATOM 1452 N N . LYS A 1 181 ? 77.077 -29.792 -78.141 1.00 61.91 181 LYS A N 1
ATOM 1453 C CA . LYS A 1 181 ? 78.364 -30.258 -77.584 1.00 61.91 181 LYS A CA 1
ATOM 1454 C C . LYS A 1 181 ? 78.293 -31.638 -76.925 1.00 61.91 181 LYS A C 1
ATOM 1456 O O . LYS A 1 181 ? 79.320 -32.301 -76.805 1.00 61.91 181 LYS A O 1
ATOM 1461 N N . LEU A 1 182 ? 77.110 -32.073 -76.488 1.00 59.53 182 LEU A N 1
ATOM 1462 C CA . LEU A 1 182 ? 76.894 -33.415 -75.939 1.00 59.53 182 LEU A CA 1
ATOM 1463 C C . LEU A 1 182 ? 76.684 -34.462 -77.041 1.00 59.53 182 LEU A C 1
ATOM 1465 O O . LEU A 1 182 ? 77.062 -35.619 -76.855 1.00 59.53 182 LEU A O 1
ATOM 1469 N N . ILE A 1 183 ? 76.136 -34.058 -78.190 1.00 60.97 183 ILE A N 1
ATOM 1470 C CA . ILE A 1 183 ? 76.008 -34.906 -79.383 1.00 60.97 183 ILE A CA 1
ATOM 1471 C C . ILE A 1 183 ? 77.386 -35.162 -80.018 1.00 60.97 183 ILE A C 1
ATOM 1473 O O . ILE A 1 183 ? 77.687 -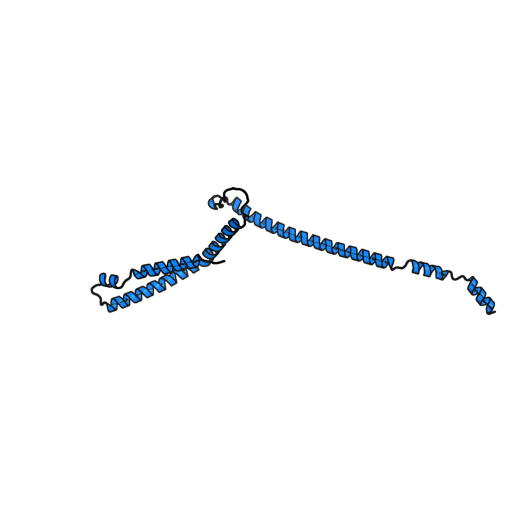36.307 -80.349 1.00 60.97 183 ILE A O 1
ATOM 1477 N N . ASP A 1 184 ? 78.262 -34.153 -80.077 1.00 58.19 184 ASP A N 1
ATOM 1478 C CA . ASP A 1 184 ? 79.631 -34.270 -80.621 1.00 58.19 184 ASP A CA 1
ATOM 1479 C C . ASP A 1 184 ? 80.593 -35.105 -79.743 1.00 58.19 184 ASP A C 1
ATOM 1481 O O . ASP A 1 184 ? 81.680 -35.469 -80.180 1.00 58.19 184 ASP A O 1
ATOM 1485 N N . TYR A 1 185 ? 80.216 -35.422 -78.497 1.00 58.72 185 TYR A N 1
ATOM 1486 C CA . TYR A 1 185 ? 80.985 -36.326 -77.625 1.00 58.72 185 TYR A CA 1
ATOM 1487 C C . TYR A 1 185 ? 80.542 -37.798 -77.744 1.00 58.72 185 TYR A C 1
ATOM 1489 O O . TYR A 1 185 ? 81.225 -38.696 -77.249 1.00 58.72 185 TYR A O 1
ATOM 1497 N N . ILE A 1 186 ? 79.385 -38.055 -78.365 1.00 55.44 186 ILE A N 1
ATOM 1498 C CA . ILE A 1 186 ? 78.767 -39.388 -78.470 1.00 55.44 186 ILE A CA 1
ATOM 1499 C C . ILE A 1 186 ? 78.859 -39.959 -79.902 1.00 55.44 186 ILE A C 1
ATOM 1501 O O . ILE A 1 186 ? 78.683 -41.168 -80.078 1.00 55.44 186 ILE A O 1
ATOM 1505 N N . ILE A 1 187 ? 79.177 -39.131 -80.904 1.00 46.97 187 ILE A N 1
ATOM 1506 C CA . ILE A 1 187 ? 79.451 -39.527 -82.300 1.00 46.97 187 ILE A CA 1
ATOM 1507 C C . ILE A 1 187 ? 80.962 -39.601 -82.537 1.00 46.97 187 ILE A C 1
ATOM 1509 O O . ILE A 1 187 ? 81.396 -40.581 -83.189 1.00 46.97 187 ILE A O 1
#

Organism: NCBI:txid983967

Secondary structure (DSSP, 8-state):
----HHHHHHHHHHHHHHHHHHHS-HHHHHHH-TTS-HHHHHHHHHHHHHHHHHHHHHHHHHHHHHTTHHHHHHHHHHHHHHHHHHHHTT-S-SSS-------GGG--HHHHHHHHHHHHHHHHHHHHHHHHHHHHHHHHHHHHHHHHHHHHHHHHHHHS-HHHHHHHHHGGG--HHHHHHHHTTT-

pLDDT: mean 81.09, std 15.97, range [39.12, 96.25]

Sequence (187 aa):
MTHIRFDGFDKAANYATLQTIKQLSLSTFKSCYPFINTDTLQELNNQLITFMKSKSIEQFNLIYEERNLKLKLDELDDLIHDGESRMINGNGGGDGGDDDSIFINSLNSNQLIQFKLLKLKENAVDELHDKLNNIITEKHKLINELNSLIDKTNNDLNSIDLTRLIQLSEIQTINDDEFDKLIDYII